Protein AF-A0A7S1FIT4-F1 (afdb_monomer_lite)

Foldseek 3Di:
DPPDVVVVVVVVVVVVVVVPPPDDDPDDPPPPPPPPPPPDPFDFFDFAAQFLCLFPQHQADDPVLGCDWGQVVDDFDFLQLFCQADDWFLNDACVLPAKAFLRYRHGFGRSNQWGADPPNVVASFTKGAQDTDDDPVRHHQKADQAAPDSVNHRPRGGGPDRQHWFWMAGRPNNITFATFDDDPPRDHGMDGGRQQRIAHRNGDRNDTGDGNHPRDPDD

Organism: Noctiluca scintillans (NCBI:txid2966)

InterPro domains:
  IPR011057 Mss4-like superfamily [SSF51316] (93-199)

Radius of gyration: 22.04 Å; chains: 1; bounding box: 53×77×42 Å

pLDDT: mean 80.39, std 19.59, range [34.31, 98.44]

Sequence (219 aa):
FGSSRTIQTFINLCVRRVRSMTLKVSGIVAALYITLAQCASGRLCPAIPTSASSCVVKNLTDSEFEPVCVTRQASAELQQRRCMKGEVAPYYQDSEGVFRCACCGAPLWEPSLQFDQLPASSWPWPSFHSKPLNGDDGLPNVCHRGGGYGYSERGVVADLGPDAEGEVGCARCGAHLGDYFNNNNLGLDHYCIDGVCMTPPGGELGEVCPPSQPAIATV

Secondary structure (DSSP, 8-state):
---SHHHHHHHHHHHHHHTT--S-----SSSSSSSSSTTS-PPB-PPPPSSGGGSS------TTHIIIIIS--S-S--SS-TT--SSSS--S-GGG--EEETTT--EEE-GGGEE--SSGGG--S-EEES-PPB-TTSSBSEEEEETTBTTTBTT--B---TT--EEEEETTT--EEEEEEEETTTEEEEEEE-GGGEEPTTPPBTB-PPPSSPPP---

Structure (mmCIF, N/CA/C/O backbone):
data_AF-A0A7S1FIT4-F1
#
_entry.id   AF-A0A7S1FIT4-F1
#
loop_
_atom_site.group_PDB
_atom_site.id
_atom_site.type_symbol
_atom_site.label_atom_id
_atom_site.label_alt_id
_atom_site.label_comp_id
_atom_site.label_asym_id
_atom_site.label_entity_id
_atom_site.label_seq_id
_atom_site.pdbx_PDB_ins_code
_atom_site.Cartn_x
_atom_site.Cartn_y
_atom_site.Cartn_z
_atom_site.occupancy
_atom_site.B_iso_or_equiv
_atom_site.auth_seq_id
_atom_site.auth_comp_id
_atom_site.auth_asym_id
_atom_site.auth_atom_id
_atom_site.pdbx_PDB_model_num
ATOM 1 N N . PHE A 1 1 ? 36.613 -20.813 4.996 1.00 41.72 1 PHE A N 1
ATOM 2 C CA . PHE A 1 1 ? 36.648 -22.022 4.143 1.00 41.72 1 PHE A CA 1
ATOM 3 C C . PHE A 1 1 ? 35.956 -23.181 4.858 1.00 41.72 1 PHE A C 1
ATOM 5 O O . PHE A 1 1 ? 36.591 -23.876 5.635 1.00 41.72 1 PHE A O 1
ATOM 12 N N . GLY A 1 2 ? 34.643 -23.354 4.667 1.00 43.94 2 GLY A N 1
ATOM 13 C CA . GLY A 1 2 ? 33.869 -24.341 5.438 1.00 43.94 2 GLY A CA 1
ATOM 14 C C . GLY A 1 2 ? 32.463 -24.653 4.914 1.00 43.94 2 GLY A C 1
ATOM 15 O O . GLY A 1 2 ? 31.646 -25.134 5.681 1.00 43.94 2 GLY A O 1
ATOM 16 N N . SER A 1 3 ? 32.169 -24.406 3.630 1.00 45.00 3 SER A N 1
ATOM 17 C CA . SER A 1 3 ? 30.813 -24.565 3.059 1.00 45.00 3 SER A CA 1
ATOM 18 C C . SER A 1 3 ? 30.750 -25.553 1.880 1.00 45.00 3 SER A C 1
ATOM 20 O O . SER A 1 3 ? 30.001 -25.371 0.931 1.00 45.00 3 SER A O 1
ATOM 22 N N . SER A 1 4 ? 31.583 -26.600 1.883 1.00 50.56 4 SER A N 1
ATOM 23 C CA . SER A 1 4 ? 31.617 -27.577 0.772 1.00 50.56 4 SER A CA 1
ATOM 24 C C . SER A 1 4 ? 31.142 -28.986 1.163 1.00 50.56 4 SER A C 1
ATOM 26 O O . SER A 1 4 ? 30.701 -29.747 0.307 1.00 50.56 4 SER A O 1
ATOM 28 N N . ARG A 1 5 ? 31.137 -29.349 2.455 1.00 48.25 5 ARG A N 1
ATOM 29 C CA . ARG A 1 5 ? 30.799 -30.727 2.878 1.00 48.25 5 ARG A CA 1
ATOM 30 C C . ARG A 1 5 ? 29.298 -31.002 3.038 1.00 48.25 5 ARG A C 1
ATOM 32 O O . ARG A 1 5 ? 28.877 -32.148 2.890 1.00 48.25 5 ARG A O 1
ATOM 39 N N . THR A 1 6 ? 28.477 -29.980 3.272 1.00 50.12 6 THR A N 1
ATOM 40 C CA . THR A 1 6 ? 27.027 -30.161 3.469 1.00 50.12 6 THR A CA 1
ATOM 41 C C . THR A 1 6 ? 26.306 -30.436 2.146 1.00 50.12 6 THR A C 1
ATOM 43 O O . THR A 1 6 ? 25.479 -31.341 2.070 1.00 50.12 6 THR A O 1
ATOM 46 N N . ILE A 1 7 ? 26.707 -29.755 1.067 1.00 50.50 7 ILE A N 1
ATOM 47 C CA . ILE A 1 7 ? 26.116 -29.895 -0.276 1.00 50.50 7 ILE A CA 1
ATOM 48 C C . ILE A 1 7 ? 26.353 -31.305 -0.845 1.00 50.50 7 ILE A C 1
ATOM 50 O O . ILE A 1 7 ? 25.435 -31.928 -1.379 1.00 50.50 7 ILE A O 1
ATOM 54 N N . GLN A 1 8 ? 27.546 -31.873 -0.639 1.00 45.41 8 GLN A N 1
ATOM 55 C CA . GLN A 1 8 ? 27.882 -33.209 -1.144 1.00 45.41 8 GLN A CA 1
ATOM 56 C C . GLN A 1 8 ? 27.062 -34.332 -0.481 1.00 45.41 8 GLN A C 1
ATOM 58 O O . GLN A 1 8 ? 26.823 -35.379 -1.086 1.00 45.41 8 GLN A O 1
ATOM 63 N N . THR A 1 9 ? 26.601 -34.121 0.755 1.00 47.53 9 THR A N 1
ATOM 64 C CA . THR A 1 9 ? 25.827 -35.125 1.503 1.00 47.53 9 THR A CA 1
ATOM 65 C C . THR A 1 9 ? 24.371 -35.179 1.021 1.00 47.53 9 THR A C 1
ATOM 67 O O . THR A 1 9 ? 23.819 -36.269 0.865 1.00 47.53 9 THR A O 1
ATOM 70 N N . PHE A 1 10 ? 23.780 -34.031 0.665 1.00 47.59 10 PHE A N 1
ATOM 71 C CA . PHE A 1 10 ? 22.437 -33.957 0.072 1.00 47.59 10 PHE A CA 1
ATOM 72 C C . PHE A 1 10 ? 22.377 -34.533 -1.351 1.00 47.59 10 PHE A C 1
ATOM 74 O O . PHE A 1 10 ? 21.427 -35.245 -1.685 1.00 47.59 10 PHE A O 1
ATOM 81 N N . ILE A 1 11 ? 23.421 -34.320 -2.160 1.00 50.00 11 ILE A N 1
ATOM 82 C CA . ILE A 1 11 ? 23.532 -34.908 -3.507 1.00 50.00 11 ILE A CA 1
ATOM 83 C C . ILE A 1 11 ? 23.504 -36.444 -3.430 1.00 50.00 11 ILE A C 1
ATOM 85 O O . ILE A 1 11 ? 22.772 -37.098 -4.174 1.00 50.00 11 ILE A O 1
ATOM 89 N N . ASN A 1 12 ? 24.224 -37.038 -2.475 1.00 43.19 12 ASN A N 1
ATOM 90 C CA . ASN A 1 12 ? 24.280 -38.495 -2.320 1.00 43.19 12 ASN A CA 1
ATOM 91 C C . ASN A 1 12 ? 22.964 -39.119 -1.811 1.00 43.19 12 ASN A C 1
ATOM 93 O O . ASN A 1 12 ? 22.656 -40.264 -2.158 1.00 43.19 12 ASN A O 1
ATOM 97 N N . LEU A 1 13 ? 22.166 -38.379 -1.031 1.00 46.19 13 LEU A N 1
ATOM 98 C CA . LEU A 1 13 ? 20.831 -38.803 -0.585 1.00 46.19 13 LEU A CA 1
ATOM 99 C C . LEU A 1 13 ? 19.806 -38.786 -1.730 1.00 46.19 13 LEU A C 1
ATOM 101 O O . LEU A 1 13 ? 18.991 -39.705 -1.830 1.00 46.19 13 LEU A O 1
ATOM 105 N N . CYS A 1 14 ? 19.898 -37.810 -2.637 1.00 43.16 14 CYS A N 1
ATOM 106 C CA . CYS A 1 14 ? 19.031 -37.732 -3.814 1.00 43.16 14 CYS A CA 1
ATOM 107 C C . CYS A 1 14 ? 19.340 -38.858 -4.824 1.00 43.16 14 CYS A C 1
ATOM 109 O O . CYS A 1 14 ? 18.437 -39.558 -5.286 1.00 43.16 14 CYS A O 1
ATOM 111 N N . VAL A 1 15 ? 20.625 -39.139 -5.075 1.00 44.38 15 VAL A N 1
ATOM 112 C CA . VAL A 1 15 ? 21.063 -40.192 -6.015 1.00 44.38 15 VAL A CA 1
ATOM 113 C C . VAL A 1 15 ? 20.671 -41.603 -5.549 1.00 44.38 15 VAL A C 1
ATOM 115 O O . VAL A 1 15 ? 20.343 -42.462 -6.373 1.00 44.38 15 VAL A O 1
ATOM 118 N N . ARG A 1 16 ? 20.643 -41.870 -4.235 1.00 39.69 16 ARG A N 1
ATOM 119 C CA . ARG A 1 16 ? 20.256 -43.192 -3.706 1.00 39.69 16 ARG A CA 1
ATOM 120 C C . ARG A 1 16 ? 18.769 -43.513 -3.871 1.00 39.69 16 ARG A C 1
ATOM 122 O O . ARG A 1 16 ? 18.440 -44.688 -4.006 1.00 39.69 16 ARG A O 1
ATOM 129 N N . ARG A 1 17 ? 17.883 -42.511 -3.920 1.00 39.59 17 ARG A N 1
ATOM 130 C CA . ARG A 1 17 ? 16.434 -42.734 -4.085 1.00 39.59 17 ARG A CA 1
ATOM 131 C C . ARG A 1 17 ? 16.032 -43.004 -5.542 1.00 39.59 17 ARG A C 1
ATOM 133 O O . ARG A 1 17 ? 15.045 -43.690 -5.779 1.00 39.59 17 ARG A O 1
ATOM 140 N N . VAL A 1 18 ? 16.835 -42.545 -6.505 1.00 44.34 18 VAL A N 1
ATOM 141 C CA . VAL A 1 18 ? 16.596 -42.721 -7.952 1.00 44.34 18 VAL A CA 1
ATOM 142 C C . VAL A 1 18 ? 17.024 -44.109 -8.459 1.00 44.34 18 VAL A C 1
ATOM 144 O O . VAL A 1 18 ? 16.475 -44.612 -9.435 1.00 44.34 18 VAL A O 1
ATOM 147 N N . ARG A 1 19 ? 17.952 -44.794 -7.777 1.00 38.31 19 ARG A N 1
ATOM 148 C CA . ARG A 1 19 ? 18.485 -46.096 -8.232 1.00 38.31 19 ARG A CA 1
ATOM 149 C C . ARG A 1 19 ? 17.555 -47.303 -8.047 1.00 38.31 19 ARG A C 1
ATOM 151 O O . ARG A 1 19 ? 17.888 -48.377 -8.535 1.00 38.31 19 ARG A O 1
ATOM 158 N N . SER A 1 20 ? 16.411 -47.158 -7.374 1.00 36.56 20 SER A N 1
ATOM 159 C CA . SER A 1 20 ? 15.515 -48.291 -7.081 1.00 36.56 20 SER A CA 1
ATOM 160 C C . SER A 1 20 ? 14.374 -48.492 -8.092 1.00 36.56 20 SER A C 1
ATOM 162 O O . SER A 1 20 ? 13.580 -49.410 -7.907 1.00 36.56 20 SER A O 1
ATOM 164 N N . MET A 1 21 ? 14.265 -47.672 -9.146 1.00 42.56 21 MET A N 1
ATOM 165 C CA . MET A 1 21 ? 13.149 -47.750 -10.114 1.00 42.56 21 MET A CA 1
ATOM 166 C C . MET A 1 21 ? 13.565 -48.080 -11.555 1.00 42.56 21 MET A C 1
ATOM 168 O O . MET A 1 21 ? 12.761 -47.974 -12.475 1.00 42.56 21 MET A O 1
ATOM 172 N N . THR A 1 22 ? 14.794 -48.540 -11.783 1.00 47.72 22 THR A N 1
ATOM 173 C CA . THR A 1 22 ? 15.212 -49.074 -13.087 1.00 47.72 22 THR A CA 1
ATOM 174 C C . THR A 1 22 ? 15.054 -50.586 -13.124 1.00 47.72 22 THR A C 1
ATOM 176 O O . THR A 1 22 ? 16.029 -51.306 -12.942 1.00 47.72 22 THR A O 1
ATOM 179 N N . LEU A 1 23 ? 13.841 -51.076 -13.381 1.00 41.31 23 LEU A N 1
ATOM 180 C CA . LEU A 1 23 ? 13.655 -52.310 -14.145 1.00 41.31 23 LEU A CA 1
ATOM 181 C C . LEU A 1 23 ? 12.217 -52.383 -14.678 1.00 41.31 23 LEU A C 1
ATOM 183 O O . LEU A 1 23 ? 11.271 -52.417 -13.899 1.00 41.31 23 LEU A O 1
ATOM 187 N N . LYS A 1 24 ? 12.106 -52.524 -16.005 1.00 39.72 24 LYS A N 1
ATOM 188 C CA . LYS A 1 24 ? 10.892 -52.761 -16.811 1.00 39.72 24 LYS A CA 1
ATOM 189 C C . LYS A 1 24 ? 10.055 -51.509 -17.107 1.00 39.72 24 LYS A C 1
ATOM 191 O O . LYS A 1 24 ? 9.245 -51.079 -16.304 1.00 39.72 24 LYS A O 1
ATOM 196 N N . VAL A 1 25 ? 10.193 -50.973 -18.317 1.00 38.62 25 VAL A N 1
ATOM 197 C CA . VAL A 1 25 ? 9.264 -51.199 -19.443 1.00 38.62 25 VAL A CA 1
ATOM 198 C C . VAL A 1 25 ? 9.735 -50.314 -20.605 1.00 38.62 25 VAL A C 1
ATOM 200 O O . VAL A 1 25 ? 9.951 -49.115 -20.459 1.00 38.62 25 VAL A O 1
ATOM 203 N N . SER A 1 26 ? 9.945 -50.952 -21.755 1.00 47.19 26 SER A N 1
ATOM 204 C CA . SER A 1 26 ? 10.217 -50.313 -23.042 1.00 47.19 26 SER A CA 1
ATOM 205 C C . SER A 1 26 ? 9.041 -49.426 -23.450 1.00 47.19 26 SER A C 1
ATOM 207 O O . SER A 1 26 ? 7.911 -49.906 -23.465 1.00 47.19 26 SER A O 1
ATOM 209 N N . GLY A 1 27 ? 9.315 -48.183 -23.856 1.00 42.97 27 GLY A N 1
ATOM 210 C CA . GLY A 1 27 ? 8.378 -47.413 -24.681 1.00 42.97 27 GLY A CA 1
ATOM 211 C C . GLY A 1 27 ? 7.799 -46.129 -24.089 1.00 42.97 27 GLY A C 1
ATOM 212 O O . GLY A 1 27 ? 6.608 -45.915 -24.239 1.00 42.97 27 GLY A O 1
ATOM 213 N N . ILE A 1 28 ? 8.596 -45.246 -23.476 1.00 42.38 28 ILE A N 1
ATOM 214 C CA . ILE A 1 28 ? 8.207 -43.834 -23.278 1.00 42.38 28 ILE A CA 1
ATOM 215 C C . ILE A 1 28 ? 9.460 -42.949 -23.408 1.00 42.38 28 ILE A C 1
ATOM 217 O O . ILE A 1 28 ? 10.085 -42.585 -22.419 1.00 42.38 28 ILE A O 1
ATOM 221 N N . VAL A 1 29 ? 9.861 -42.613 -24.638 1.00 45.69 29 VAL A N 1
ATOM 222 C CA . VAL A 1 29 ? 11.006 -41.706 -24.900 1.00 45.69 29 VAL A CA 1
ATOM 223 C C . VAL A 1 29 ? 10.573 -40.225 -24.964 1.00 45.69 29 VAL A C 1
ATOM 225 O O . VAL A 1 29 ? 11.410 -39.339 -25.067 1.00 45.69 29 VAL A O 1
ATOM 228 N N . ALA A 1 30 ? 9.282 -39.910 -24.808 1.00 43.75 30 ALA A N 1
ATOM 229 C CA . ALA A 1 30 ? 8.784 -38.527 -24.870 1.00 43.75 30 ALA A CA 1
ATOM 230 C C . ALA A 1 30 ? 8.476 -37.872 -23.505 1.00 43.75 30 ALA A C 1
ATOM 232 O O . ALA A 1 30 ? 8.316 -36.659 -23.444 1.00 43.75 30 ALA A O 1
ATOM 233 N N . ALA A 1 31 ? 8.411 -38.625 -22.400 1.00 45.03 31 ALA A N 1
ATOM 234 C CA . ALA A 1 31 ? 7.994 -38.076 -21.098 1.00 45.03 31 ALA A CA 1
ATOM 235 C C . ALA A 1 31 ? 9.156 -37.695 -20.160 1.00 45.03 31 ALA A C 1
ATOM 237 O O . ALA A 1 31 ? 8.922 -37.213 -19.056 1.00 45.03 31 ALA A O 1
ATOM 238 N N . LEU A 1 32 ? 10.410 -37.892 -20.584 1.00 42.62 32 LEU A N 1
ATOM 239 C CA . LEU A 1 32 ? 11.595 -37.705 -19.736 1.00 42.62 32 LEU A CA 1
ATOM 240 C C . LEU A 1 32 ? 12.418 -36.448 -20.076 1.00 42.62 32 LEU A C 1
ATOM 242 O O . LEU A 1 32 ? 13.608 -36.396 -19.790 1.00 42.62 32 LEU A O 1
ATOM 246 N N . TYR A 1 33 ? 11.788 -35.434 -20.677 1.00 36.22 33 TYR A N 1
ATOM 247 C CA . TYR A 1 33 ? 12.378 -34.099 -20.877 1.00 36.22 33 TYR A CA 1
ATOM 248 C C . TYR A 1 33 ? 11.747 -33.009 -19.994 1.00 36.22 33 TYR A C 1
ATOM 250 O O . TYR A 1 33 ? 12.127 -31.847 -20.094 1.00 36.22 33 TYR A O 1
ATOM 258 N N . ILE A 1 34 ? 10.814 -33.355 -19.099 1.00 47.41 34 ILE A N 1
ATOM 259 C CA . ILE A 1 34 ? 10.090 -32.359 -18.283 1.00 47.41 34 ILE A CA 1
ATOM 260 C C . ILE A 1 34 ? 10.795 -32.049 -16.942 1.00 47.41 34 ILE A C 1
ATOM 262 O O . ILE A 1 34 ? 10.396 -31.140 -16.228 1.00 47.41 34 ILE A O 1
ATOM 266 N N . THR A 1 35 ? 11.892 -32.715 -16.574 1.00 47.72 35 THR A N 1
ATOM 267 C CA . THR A 1 35 ? 12.399 -32.639 -15.185 1.00 47.72 35 THR A CA 1
ATOM 268 C C . THR A 1 35 ? 13.613 -31.734 -14.936 1.00 47.72 35 THR A C 1
ATOM 270 O O . THR A 1 35 ? 14.287 -31.924 -13.929 1.00 47.72 35 THR A O 1
ATOM 273 N N . LEU A 1 36 ? 13.913 -30.741 -15.785 1.00 46.06 36 LEU A N 1
ATOM 274 C CA . LEU A 1 36 ? 15.012 -29.784 -15.513 1.00 46.06 36 LEU A CA 1
ATOM 275 C C . LEU A 1 36 ? 14.688 -28.293 -15.739 1.00 46.06 36 LEU A C 1
ATOM 277 O O . LEU A 1 36 ? 15.524 -27.454 -15.419 1.00 46.06 36 LEU A O 1
ATOM 281 N N . ALA A 1 37 ? 13.491 -27.929 -16.213 1.00 41.28 37 ALA A N 1
ATOM 282 C CA . ALA A 1 37 ? 13.123 -26.517 -16.411 1.00 41.28 37 ALA A CA 1
ATOM 283 C C . ALA A 1 37 ? 12.473 -25.856 -15.176 1.00 41.28 37 ALA A C 1
ATOM 285 O O . ALA A 1 37 ? 12.360 -24.636 -15.114 1.00 41.28 37 ALA A O 1
ATOM 286 N N . GLN A 1 38 ? 12.086 -26.635 -14.162 1.00 42.44 38 GLN A N 1
ATOM 287 C CA . GLN A 1 38 ? 11.311 -26.150 -13.013 1.00 42.44 38 GLN A CA 1
ATOM 288 C C . GLN A 1 38 ? 12.159 -25.632 -11.833 1.00 42.44 38 GLN A C 1
ATOM 290 O O . GLN A 1 38 ? 11.679 -25.603 -10.704 1.00 42.44 38 GLN A O 1
ATOM 295 N N . CYS A 1 39 ? 13.420 -25.250 -12.059 1.00 40.25 39 CYS A N 1
ATOM 296 C CA . CYS A 1 39 ? 14.318 -24.791 -10.989 1.00 40.25 39 CYS A CA 1
ATOM 297 C C . CYS A 1 39 ? 14.655 -23.289 -11.014 1.00 40.25 39 CYS A C 1
ATOM 299 O O . CYS A 1 39 ? 15.474 -22.870 -10.202 1.00 40.25 39 CYS A O 1
ATOM 301 N N . ALA A 1 40 ? 14.056 -22.467 -11.888 1.00 47.69 40 ALA A N 1
ATOM 302 C CA . ALA A 1 40 ? 14.385 -21.031 -11.930 1.00 47.69 40 ALA A CA 1
ATOM 303 C C . ALA A 1 40 ? 13.283 -20.083 -12.445 1.00 47.69 40 ALA A C 1
ATOM 305 O O . ALA A 1 40 ? 13.573 -18.926 -12.740 1.00 47.69 40 ALA A O 1
ATOM 306 N N . SER A 1 41 ? 12.027 -20.514 -12.573 1.00 54.31 41 SER A N 1
ATOM 307 C CA . SER A 1 41 ? 10.954 -19.574 -12.921 1.00 54.31 41 SER A CA 1
ATOM 308 C C . SER A 1 41 ? 10.467 -18.890 -11.647 1.00 54.31 41 SER A C 1
ATOM 310 O O . SER A 1 41 ? 9.591 -19.407 -10.960 1.00 54.31 41 SER A O 1
ATOM 312 N N . GLY A 1 42 ? 11.086 -17.757 -11.303 1.00 72.31 42 GLY A N 1
ATOM 313 C CA . GLY A 1 42 ? 10.562 -16.853 -10.279 1.00 72.31 42 GLY A CA 1
ATOM 314 C C . GLY A 1 42 ? 9.099 -16.497 -10.566 1.00 72.31 42 GLY A C 1
ATOM 315 O O . GLY A 1 42 ? 8.649 -16.540 -11.715 1.00 72.31 42 GLY A O 1
ATOM 316 N N . ARG A 1 43 ? 8.343 -16.181 -9.512 1.00 88.12 43 ARG A N 1
ATOM 317 C CA . ARG A 1 43 ? 6.947 -15.757 -9.631 1.00 88.12 43 ARG A CA 1
ATOM 318 C C . ARG A 1 43 ? 6.854 -14.543 -10.557 1.00 88.12 43 ARG A C 1
ATOM 320 O O . ARG A 1 43 ? 7.622 -13.592 -10.428 1.00 88.12 43 ARG A O 1
ATOM 327 N N . LEU A 1 44 ? 5.899 -14.583 -11.481 1.00 90.25 44 LEU A N 1
ATOM 328 C CA . LEU A 1 44 ? 5.542 -13.432 -12.300 1.00 90.25 44 LEU A CA 1
ATOM 329 C C . LEU A 1 44 ? 4.295 -12.780 -11.719 1.00 90.25 44 LEU A C 1
ATOM 331 O O . LEU A 1 44 ? 3.322 -13.457 -11.392 1.00 90.25 44 LEU A O 1
ATOM 335 N N . CYS A 1 45 ? 4.326 -11.464 -11.625 1.00 90.06 45 CYS A N 1
ATOM 336 C CA . CYS A 1 45 ? 3.228 -10.645 -11.169 1.00 90.06 45 CYS A CA 1
ATOM 337 C C . CYS A 1 45 ? 2.678 -9.798 -12.326 1.00 90.06 45 CYS A C 1
ATOM 339 O O . CYS A 1 45 ? 3.431 -9.435 -13.235 1.00 90.06 45 CYS A O 1
ATOM 341 N N . PRO A 1 46 ? 1.376 -9.462 -12.319 1.00 91.62 46 PRO A N 1
ATOM 342 C CA . PRO A 1 46 ? 0.743 -8.740 -13.420 1.00 91.62 46 PRO A CA 1
ATOM 343 C C . PRO A 1 46 ? 1.409 -7.389 -13.692 1.00 91.62 46 PRO A C 1
ATOM 345 O O . PRO A 1 46 ? 1.913 -6.747 -12.773 1.00 91.62 46 PRO A O 1
ATOM 348 N N . ALA A 1 47 ? 1.396 -6.937 -14.943 1.00 89.44 47 ALA A N 1
ATOM 349 C CA . ALA A 1 47 ? 1.807 -5.572 -15.261 1.00 89.44 47 ALA A CA 1
ATOM 350 C C . ALA A 1 47 ? 0.849 -4.555 -14.616 1.00 89.44 47 ALA A C 1
ATOM 352 O O . ALA A 1 47 ? -0.328 -4.858 -14.412 1.00 89.44 47 ALA A O 1
ATOM 353 N N . ILE A 1 48 ? 1.336 -3.343 -14.334 1.00 88.62 48 ILE A N 1
ATOM 354 C CA . ILE A 1 48 ? 0.487 -2.269 -13.799 1.00 88.62 48 ILE A CA 1
ATOM 355 C C . ILE A 1 48 ? -0.650 -1.984 -14.789 1.00 88.62 48 ILE A C 1
ATOM 357 O O . ILE A 1 48 ? -0.370 -1.802 -15.985 1.00 88.62 48 ILE A O 1
ATOM 361 N N . PRO A 1 49 ? -1.909 -1.867 -14.323 1.00 92.44 49 PRO A N 1
ATOM 362 C CA . PRO A 1 49 ? -3.019 -1.468 -15.175 1.00 92.44 49 PRO A CA 1
ATOM 363 C C . PRO A 1 49 ? -2.701 -0.175 -15.936 1.00 92.44 49 PRO A C 1
ATOM 365 O O . PRO A 1 49 ? -1.950 0.681 -15.472 1.00 92.44 49 PRO A O 1
ATOM 368 N N . THR A 1 50 ? -3.226 -0.029 -17.148 1.00 90.06 50 THR A N 1
ATOM 369 C CA . THR A 1 50 ? -2.962 1.150 -17.993 1.00 90.06 50 THR A CA 1
ATOM 370 C C . THR A 1 50 ? -3.796 2.371 -17.612 1.00 90.06 50 THR A C 1
ATOM 372 O O . THR A 1 50 ? -3.413 3.484 -17.948 1.00 90.06 50 THR A O 1
ATOM 375 N N . SER A 1 51 ? -4.924 2.163 -16.932 1.00 93.88 51 SER A N 1
ATOM 376 C CA . SER A 1 51 ? -5.822 3.209 -16.431 1.00 93.88 51 SER A CA 1
ATOM 377 C C . SER A 1 51 ? -6.639 2.672 -15.259 1.00 93.88 51 SER A C 1
ATOM 379 O O . SER A 1 51 ? -6.781 1.450 -15.116 1.00 93.88 51 SER A O 1
ATOM 381 N N . ALA A 1 52 ? -7.215 3.561 -14.451 1.00 95.00 52 ALA A N 1
ATOM 382 C CA . ALA A 1 52 ? -8.105 3.162 -13.358 1.00 95.00 52 ALA A CA 1
ATOM 383 C C . ALA A 1 52 ? -9.321 2.367 -13.866 1.00 95.00 52 ALA A C 1
ATOM 385 O O . ALA A 1 52 ? -9.791 1.447 -13.205 1.00 95.00 52 ALA A O 1
ATOM 386 N N . SER A 1 53 ? -9.776 2.625 -15.097 1.00 94.19 53 SER A N 1
ATOM 387 C CA . SER A 1 53 ? -10.884 1.882 -15.712 1.00 94.19 53 SER A CA 1
ATOM 388 C C . SER A 1 53 ? -10.593 0.386 -15.925 1.00 94.19 53 SER A C 1
ATOM 390 O O . SER A 1 53 ? -11.529 -0.415 -16.022 1.00 94.19 53 SER A O 1
ATOM 392 N N . SER A 1 54 ? -9.315 -0.012 -15.946 1.00 94.62 54 SER A N 1
ATOM 393 C CA . SER A 1 54 ? -8.874 -1.409 -16.058 1.00 94.62 54 SER A CA 1
ATOM 394 C C . SER A 1 54 ? -8.927 -2.167 -14.725 1.00 94.62 54 SER A C 1
ATOM 396 O O . SER A 1 54 ? -8.813 -3.392 -14.720 1.00 94.62 54 SER A O 1
ATOM 398 N N . CYS A 1 55 ? -9.123 -1.473 -13.601 1.00 96.88 55 CYS A N 1
ATOM 399 C CA . CYS A 1 55 ? -9.308 -2.087 -12.289 1.00 96.88 55 CYS A CA 1
ATOM 400 C C . CYS A 1 55 ? -10.599 -2.912 -12.222 1.00 96.88 55 CYS A C 1
ATOM 402 O O . CYS A 1 55 ? -11.560 -2.645 -12.945 1.00 96.88 55 CYS A O 1
ATOM 404 N N . VAL A 1 56 ? -10.635 -3.939 -11.368 1.00 96.88 56 VAL A N 1
ATOM 405 C CA . VAL A 1 56 ? -11.854 -4.745 -11.157 1.00 96.88 56 VAL A CA 1
ATOM 406 C C . VAL A 1 56 ? -12.914 -3.888 -10.470 1.00 96.88 56 VAL A C 1
ATOM 408 O O . VAL A 1 56 ? -14.076 -3.893 -10.874 1.00 96.88 56 VAL A O 1
ATOM 411 N N . VAL A 1 57 ? -12.493 -3.104 -9.478 1.00 96.81 57 VAL A N 1
ATOM 412 C CA . VAL A 1 57 ? -13.327 -2.107 -8.813 1.00 96.81 57 VAL A CA 1
ATOM 413 C C . VAL A 1 57 ? -13.533 -0.923 -9.760 1.00 96.81 57 VAL A C 1
ATOM 415 O O . VAL A 1 57 ? -12.568 -0.363 -10.274 1.00 96.81 57 VAL A O 1
ATOM 418 N N . LYS A 1 58 ? -14.795 -0.559 -10.022 1.00 92.06 58 LYS A N 1
ATOM 419 C CA . LYS A 1 58 ? -15.153 0.460 -11.028 1.00 92.06 58 LYS A CA 1
ATOM 420 C C . LYS A 1 58 ? -15.507 1.829 -10.461 1.00 92.06 58 LYS A C 1
ATOM 422 O O . LYS A 1 58 ? -15.446 2.805 -11.195 1.00 92.06 58 LYS A O 1
ATOM 427 N N . ASN A 1 59 ? -15.877 1.908 -9.187 1.00 91.81 59 ASN A N 1
ATOM 428 C CA . ASN A 1 59 ? -16.383 3.136 -8.575 1.00 91.81 59 ASN A CA 1
ATOM 429 C C . ASN A 1 59 ? -15.308 3.862 -7.750 1.00 91.81 59 ASN A C 1
ATOM 431 O O . ASN A 1 59 ? -15.561 4.254 -6.619 1.00 91.81 59 ASN A O 1
ATOM 435 N N . LEU A 1 60 ? -14.094 3.974 -8.294 1.00 93.38 60 LEU A N 1
ATOM 436 C CA . LEU A 1 60 ? -12.979 4.669 -7.648 1.00 93.38 60 LEU A CA 1
ATOM 437 C C . LEU A 1 60 ? -13.058 6.156 -7.994 1.00 93.38 60 LEU A C 1
ATOM 439 O O . LEU A 1 60 ? -12.857 6.531 -9.148 1.00 93.38 60 LEU A O 1
ATOM 443 N N . THR A 1 61 ? -13.397 6.988 -7.010 1.00 91.12 61 THR A N 1
ATOM 444 C CA . THR A 1 61 ? -13.680 8.419 -7.225 1.00 91.12 61 THR A CA 1
ATOM 445 C C . THR A 1 61 ? -12.589 9.357 -6.722 1.00 91.12 61 THR A C 1
ATOM 447 O O . THR A 1 61 ? -12.643 10.550 -7.012 1.00 91.12 61 THR A O 1
ATOM 450 N N . ASP A 1 62 ? -11.626 8.858 -5.945 1.00 93.88 62 ASP A N 1
ATOM 451 C CA . ASP A 1 62 ? -10.522 9.681 -5.454 1.00 93.88 62 ASP A CA 1
ATOM 452 C C . ASP A 1 62 ? -9.590 10.058 -6.614 1.00 93.88 62 ASP A C 1
ATOM 454 O O . ASP A 1 62 ? -9.088 9.194 -7.336 1.00 93.88 62 ASP A O 1
ATOM 458 N N . SER A 1 63 ? -9.373 11.361 -6.802 1.00 92.69 63 SER A N 1
ATOM 459 C CA . SER A 1 63 ? -8.578 11.895 -7.908 1.00 92.69 63 SER A CA 1
ATOM 460 C C . SER A 1 63 ? -7.094 11.539 -7.829 1.00 92.69 63 SER A C 1
ATOM 462 O O . SER A 1 63 ? -6.411 11.616 -8.847 1.00 92.69 63 SER A O 1
ATOM 464 N N . GLU A 1 64 ? -6.583 11.165 -6.653 1.00 93.31 64 GLU A N 1
ATOM 465 C CA . GLU A 1 64 ? -5.185 10.758 -6.479 1.00 93.31 64 GLU A CA 1
ATOM 466 C C . GLU A 1 64 ? -4.958 9.292 -6.874 1.00 93.31 64 GLU A C 1
ATOM 468 O O . GLU A 1 64 ? -3.849 8.930 -7.263 1.00 93.31 64 GLU A O 1
ATOM 473 N N . PHE A 1 65 ? -6.002 8.455 -6.873 1.00 95.12 65 PHE A N 1
ATOM 474 C CA . PHE A 1 65 ? -5.862 7.019 -7.126 1.00 95.12 65 PHE A CA 1
ATOM 475 C C . PHE A 1 65 ? -5.203 6.709 -8.479 1.00 95.12 65 PHE A C 1
ATOM 477 O O . PHE A 1 65 ? -4.245 5.939 -8.552 1.00 95.12 65 PHE A O 1
ATOM 484 N N . GLU A 1 66 ? -5.709 7.285 -9.572 1.00 94.56 66 GLU A N 1
ATOM 485 C CA . GLU A 1 66 ? -5.172 7.009 -10.906 1.00 94.56 66 GLU A CA 1
ATOM 486 C C . GLU A 1 66 ? -3.714 7.474 -11.072 1.00 94.56 66 GLU A C 1
ATOM 488 O O . GLU A 1 66 ? -2.884 6.638 -11.451 1.00 94.56 66 GLU A O 1
ATOM 493 N N . PRO A 1 67 ? -3.356 8.740 -10.773 1.00 93.25 67 PRO A N 1
ATOM 494 C CA . PRO A 1 67 ? -1.986 9.209 -10.937 1.00 93.25 67 PRO A CA 1
ATOM 495 C C . PRO A 1 67 ? -0.978 8.548 -9.987 1.00 93.25 67 PRO A C 1
ATOM 497 O O . PRO A 1 67 ? 0.167 8.360 -10.404 1.00 93.25 67 PRO A O 1
ATOM 500 N N . VAL A 1 68 ? -1.381 8.154 -8.771 1.00 93.12 68 VAL A N 1
ATOM 501 C CA . VAL A 1 68 ? -0.490 7.529 -7.772 1.00 93.12 68 VAL A CA 1
ATOM 502 C C . VAL A 1 68 ? -0.385 6.015 -7.967 1.00 93.12 68 VAL A C 1
ATOM 504 O O . VAL A 1 68 ? 0.718 5.490 -8.092 1.00 93.12 68 VAL A O 1
ATOM 507 N N . CYS A 1 69 ? -1.505 5.294 -8.048 1.00 94.00 69 CYS A N 1
ATOM 508 C CA . CYS A 1 69 ? -1.518 3.825 -7.978 1.00 94.00 69 CYS A CA 1
ATOM 509 C C . CYS A 1 69 ? -1.460 3.138 -9.346 1.00 94.00 69 CYS A C 1
ATOM 511 O O . CYS A 1 69 ? -1.129 1.951 -9.441 1.00 94.00 69 CYS A O 1
ATOM 513 N N . VAL A 1 70 ? -1.837 3.848 -10.415 1.00 93.88 70 VAL A N 1
ATOM 514 C CA . VAL A 1 70 ? -2.005 3.250 -11.744 1.00 93.88 70 VAL A CA 1
ATOM 515 C C . VAL A 1 70 ? -1.050 3.853 -12.759 1.00 93.88 70 VAL A C 1
ATOM 517 O O . VAL A 1 70 ? -0.147 3.165 -13.231 1.00 93.88 70 VAL A O 1
ATOM 520 N N . THR A 1 71 ? -1.205 5.121 -13.132 1.00 91.50 71 THR A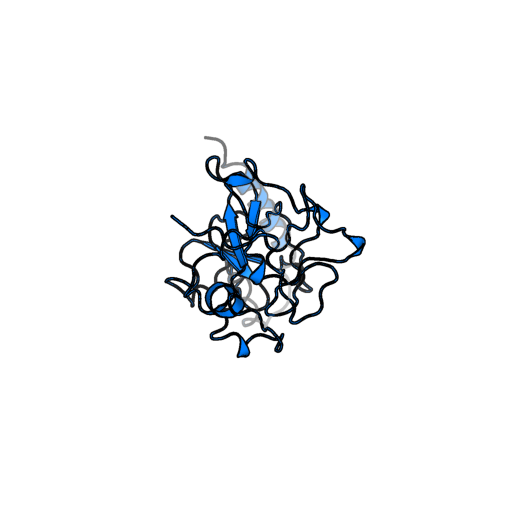 N 1
ATOM 521 C CA . THR A 1 71 ? -0.369 5.708 -14.188 1.00 91.50 71 THR A CA 1
ATOM 522 C C . THR A 1 71 ? 1.047 6.009 -13.712 1.00 91.50 71 THR A C 1
ATOM 524 O O . THR A 1 71 ? 1.928 6.099 -14.565 1.00 91.50 71 THR A O 1
ATOM 527 N N . ARG A 1 72 ? 1.274 6.096 -12.389 1.00 89.56 72 ARG A N 1
ATOM 528 C CA . ARG A 1 72 ? 2.557 6.483 -11.767 1.00 89.56 72 ARG A CA 1
ATOM 529 C C . ARG A 1 72 ? 3.071 7.837 -12.265 1.00 89.56 72 ARG A C 1
ATOM 531 O O . ARG A 1 72 ? 4.273 8.065 -12.361 1.00 89.56 72 ARG A O 1
ATOM 538 N N . GLN A 1 73 ? 2.146 8.728 -12.622 1.00 88.94 73 GLN A N 1
ATOM 539 C CA . GLN A 1 73 ? 2.445 10.095 -13.059 1.00 88.94 73 GLN A CA 1
ATOM 540 C C . GLN A 1 73 ? 2.592 11.060 -11.881 1.00 88.94 73 GLN A C 1
ATOM 542 O O . GLN A 1 73 ? 3.237 12.096 -12.026 1.00 88.94 73 GLN A O 1
ATOM 547 N N . ALA A 1 74 ? 2.011 10.718 -10.732 1.00 87.69 74 ALA A N 1
ATOM 548 C CA . ALA A 1 74 ? 2.328 11.336 -9.458 1.00 87.69 74 ALA A CA 1
ATOM 549 C C . ALA A 1 74 ? 3.192 10.371 -8.642 1.00 87.69 74 ALA A C 1
ATOM 551 O O . ALA A 1 74 ? 3.002 9.153 -8.687 1.00 87.69 74 ALA A O 1
ATOM 552 N N . SER A 1 75 ? 4.141 10.929 -7.893 1.00 80.00 75 SER A N 1
ATOM 553 C CA . SER A 1 75 ? 4.799 10.209 -6.804 1.00 80.00 75 SER A CA 1
ATOM 554 C C . SER A 1 75 ? 3.789 9.878 -5.701 1.00 80.00 75 SER A C 1
ATOM 556 O O . SER A 1 75 ? 2.608 10.196 -5.835 1.00 80.00 75 SER A O 1
ATOM 558 N N . ALA A 1 76 ? 4.268 9.262 -4.619 1.00 77.81 76 ALA A N 1
ATOM 559 C CA . ALA A 1 76 ? 3.491 9.029 -3.406 1.00 77.81 76 ALA A CA 1
ATOM 560 C C . ALA A 1 76 ? 2.577 10.218 -3.060 1.00 77.81 76 ALA A C 1
ATOM 562 O O . ALA A 1 76 ? 2.927 11.384 -3.290 1.00 77.81 76 ALA A O 1
ATOM 563 N N . GLU A 1 77 ? 1.398 9.897 -2.541 1.00 72.38 77 GLU A N 1
ATOM 564 C CA . GLU A 1 77 ? 0.353 10.869 -2.207 1.00 72.38 77 GLU A CA 1
ATOM 565 C C . GLU A 1 77 ? 0.830 11.953 -1.220 1.00 72.38 77 GLU A C 1
ATOM 567 O O . GLU A 1 77 ? 1.834 11.796 -0.516 1.00 72.38 77 GLU A O 1
ATOM 572 N N . LEU A 1 78 ? 0.103 13.078 -1.161 1.00 68.62 78 LEU A N 1
ATOM 573 C CA . LEU A 1 78 ? 0.393 14.157 -0.212 1.00 68.62 78 LEU A CA 1
ATOM 574 C C . LEU A 1 78 ? 0.422 13.608 1.221 1.00 68.62 78 LEU A C 1
ATOM 576 O O . LEU A 1 78 ? -0.329 12.695 1.554 1.00 68.62 78 LEU A O 1
ATOM 580 N N . GLN A 1 79 ? 1.253 14.203 2.083 1.00 70.00 79 GLN A N 1
ATOM 581 C CA . GLN A 1 79 ? 1.445 13.815 3.488 1.00 70.00 79 GLN A CA 1
ATOM 582 C C . GLN A 1 79 ? 0.182 14.045 4.349 1.00 70.00 79 GLN A C 1
ATOM 584 O O . GLN A 1 79 ? 0.148 14.909 5.220 1.00 70.00 79 GLN A O 1
ATOM 589 N N . GLN A 1 80 ? -0.880 13.291 4.082 1.00 85.00 80 GLN A N 1
ATOM 590 C CA . GLN A 1 80 ? -2.224 13.477 4.628 1.00 85.00 80 GLN A CA 1
ATOM 591 C C . GLN A 1 80 ? -2.655 12.327 5.543 1.00 85.00 80 GLN A C 1
ATOM 593 O O . GLN A 1 80 ? -3.817 12.278 5.958 1.00 85.00 80 GLN A O 1
ATOM 598 N N . ARG A 1 81 ? -1.740 11.398 5.866 1.00 88.88 81 ARG A N 1
ATOM 599 C CA . ARG A 1 81 ? -1.966 10.313 6.834 1.00 88.88 81 ARG A CA 1
ATOM 600 C C . ARG A 1 81 ? -3.202 9.472 6.514 1.00 88.88 81 ARG A C 1
ATOM 602 O O . ARG A 1 81 ? -4.035 9.184 7.382 1.00 88.88 81 ARG A O 1
ATOM 609 N N . ARG A 1 82 ? -3.359 9.098 5.245 1.00 92.62 82 ARG A N 1
ATOM 610 C CA . ARG A 1 82 ? -4.428 8.187 4.815 1.00 92.62 82 ARG A CA 1
ATOM 611 C C . ARG A 1 82 ? -4.286 6.847 5.554 1.00 92.62 82 ARG A C 1
ATOM 613 O O . ARG A 1 82 ? -3.184 6.394 5.833 1.00 92.62 82 ARG A O 1
ATOM 620 N N . CYS A 1 83 ? -5.408 6.234 5.933 1.00 92.88 83 CYS A N 1
ATOM 621 C CA . CYS A 1 83 ? -5.473 5.012 6.756 1.00 92.88 83 CYS A CA 1
ATOM 622 C C . CYS A 1 83 ? -4.877 5.129 8.177 1.00 92.88 83 CYS A C 1
ATOM 624 O O . CYS A 1 83 ? -4.620 4.107 8.815 1.00 92.88 83 CYS A O 1
ATOM 626 N N . MET A 1 84 ? -4.648 6.339 8.688 1.00 92.25 84 MET A N 1
ATOM 627 C CA . MET A 1 84 ? -4.060 6.557 10.014 1.00 92.25 84 MET A CA 1
ATOM 628 C C . MET A 1 84 ? -5.001 7.385 10.902 1.00 92.25 84 MET A C 1
ATOM 630 O O . MET A 1 84 ? -4.660 8.477 11.358 1.00 92.25 84 MET A O 1
ATOM 634 N N . LYS A 1 85 ? -6.236 6.885 11.090 1.00 86.06 85 LYS A N 1
ATOM 635 C CA . LYS A 1 85 ? -7.300 7.559 11.856 1.00 86.06 85 LYS A CA 1
ATOM 636 C C . LYS A 1 85 ? -6.977 7.594 13.359 1.00 86.06 85 LYS A C 1
ATOM 638 O O . LYS A 1 85 ? -7.214 6.630 14.074 1.00 86.06 85 LYS A O 1
ATOM 643 N N . GLY A 1 86 ? -6.471 8.717 13.858 1.00 85.69 86 GLY A N 1
ATOM 644 C CA . GLY A 1 86 ? -6.164 8.905 15.280 1.00 85.69 86 GLY A CA 1
ATOM 645 C C . GLY A 1 86 ? -4.692 9.216 15.522 1.00 85.69 86 GLY A C 1
ATOM 646 O O . GLY A 1 86 ? -4.015 9.763 14.651 1.00 85.69 86 GLY A O 1
ATOM 647 N N . GLU A 1 87 ? -4.215 8.900 16.724 1.00 84.19 87 GLU A N 1
ATOM 648 C CA . GLU A 1 87 ? -2.895 9.340 17.189 1.00 84.19 87 GLU A CA 1
ATOM 649 C C . GLU A 1 87 ? -1.810 8.269 17.061 1.00 84.19 87 GLU A C 1
ATOM 651 O O . GLU A 1 87 ? -0.677 8.618 16.739 1.00 84.19 87 GLU A O 1
ATOM 656 N N . VAL A 1 88 ? -2.147 6.994 17.303 1.00 89.00 88 VAL A N 1
ATOM 657 C CA . VAL A 1 88 ? -1.180 5.886 17.349 1.00 89.00 88 VAL A CA 1
ATOM 658 C C . VAL A 1 88 ? -1.758 4.624 16.704 1.00 89.00 88 VAL A C 1
ATOM 660 O O . VAL A 1 88 ? -2.938 4.319 16.886 1.00 89.00 88 VAL A O 1
ATOM 663 N N . ALA A 1 89 ? -0.923 3.890 15.973 1.00 90.88 89 ALA A N 1
ATOM 664 C CA . ALA A 1 89 ? -1.248 2.606 15.361 1.00 90.88 89 ALA A CA 1
ATOM 665 C C . ALA A 1 89 ? -1.444 1.459 16.393 1.00 90.88 89 ALA A C 1
ATOM 667 O O . ALA A 1 89 ? -0.840 1.488 17.470 1.00 90.88 89 ALA A O 1
ATOM 668 N N . PRO A 1 90 ? -2.224 0.406 16.066 1.00 93.75 90 PRO A N 1
ATOM 669 C CA . PRO A 1 90 ? -2.997 0.243 14.836 1.00 93.75 90 PRO A CA 1
ATOM 670 C C . PRO A 1 90 ? -4.245 1.133 14.833 1.00 93.75 90 PRO A C 1
ATOM 672 O O . PRO A 1 90 ? -4.913 1.308 15.850 1.00 93.75 90 PRO A O 1
ATOM 675 N N . TYR A 1 91 ? -4.574 1.696 13.670 1.00 94.50 91 TYR A N 1
ATOM 676 C CA . TYR A 1 91 ? -5.667 2.670 13.547 1.00 94.50 91 TYR A CA 1
ATOM 677 C C . TYR A 1 91 ? -7.033 2.025 13.289 1.00 94.50 91 TYR A C 1
ATOM 679 O O . TYR A 1 91 ? -8.064 2.692 13.347 1.00 94.50 91 TYR A O 1
ATOM 687 N N . TYR A 1 92 ? -7.040 0.729 12.996 1.00 95.50 92 TYR A N 1
ATOM 688 C CA . TYR A 1 92 ? -8.220 -0.103 12.798 1.00 95.50 92 TYR A CA 1
ATOM 689 C C . TYR A 1 92 ? -8.060 -1.383 13.624 1.00 95.50 92 TYR A C 1
ATOM 691 O O . TYR A 1 92 ? -6.951 -1.749 14.013 1.00 95.50 92 TYR A O 1
ATOM 699 N N . GLN A 1 93 ? -9.164 -2.072 13.883 1.00 96.19 93 GLN A N 1
ATOM 700 C CA . GLN A 1 93 ? -9.185 -3.367 14.553 1.00 96.19 93 GLN A CA 1
ATOM 701 C C . GLN A 1 93 ? -9.306 -4.496 13.531 1.00 96.19 93 GLN A C 1
ATOM 703 O O . GLN A 1 93 ? -10.025 -4.363 12.545 1.00 96.19 93 GLN A O 1
ATOM 708 N N . ASP A 1 94 ? -8.701 -5.651 13.810 1.00 96.38 94 ASP A N 1
ATOM 709 C CA . ASP A 1 94 ? -8.818 -6.839 12.946 1.00 96.38 94 ASP A CA 1
ATOM 710 C C . ASP A 1 94 ? -10.280 -7.309 12.780 1.00 96.38 94 ASP A C 1
ATOM 712 O O . ASP A 1 94 ? -10.643 -7.914 11.772 1.00 96.38 94 ASP A O 1
ATOM 716 N N . SER A 1 95 ? -11.155 -6.979 13.738 1.00 97.25 95 SER A N 1
ATOM 717 C CA . SER A 1 95 ? -12.603 -7.217 13.663 1.00 97.25 95 SER A CA 1
ATOM 718 C C . SER A 1 95 ? -13.317 -6.364 12.604 1.00 97.25 95 SER A C 1
ATOM 720 O O . SER A 1 95 ? -14.398 -6.743 12.155 1.00 97.25 95 SER A O 1
ATOM 722 N N . GLU A 1 96 ? -12.718 -5.248 12.171 1.00 97.00 96 GLU A N 1
ATOM 723 C CA . GLU A 1 96 ? -13.181 -4.426 11.042 1.00 97.00 96 GLU A CA 1
ATOM 724 C C . GLU A 1 96 ? -12.757 -5.040 9.688 1.00 97.00 96 GLU A C 1
ATOM 726 O O . GLU A 1 96 ? -13.138 -4.552 8.623 1.00 97.00 96 GLU A O 1
ATOM 731 N N . GLY A 1 97 ? -11.981 -6.126 9.698 1.00 97.25 97 GLY A N 1
ATOM 732 C CA . GLY A 1 97 ? -11.445 -6.781 8.511 1.00 97.25 97 GLY A CA 1
ATOM 733 C C . GLY A 1 97 ? -10.035 -6.305 8.167 1.00 97.25 97 GLY A C 1
ATOM 734 O O . GLY A 1 97 ? -9.274 -5.878 9.026 1.00 97.25 97 GLY A O 1
ATOM 735 N N . VAL A 1 98 ? -9.671 -6.408 6.888 1.00 97.75 98 VAL A N 1
ATOM 736 C CA . VAL A 1 98 ? -8.287 -6.226 6.414 1.00 97.75 98 VAL A CA 1
ATOM 737 C C . VAL A 1 98 ? -8.161 -5.058 5.446 1.00 97.75 98 VAL A C 1
ATOM 739 O O . VAL A 1 98 ? -9.130 -4.706 4.770 1.00 97.75 98 VAL A O 1
ATOM 742 N N . PHE A 1 99 ? -6.962 -4.498 5.318 1.00 98.12 99 PHE A N 1
ATOM 743 C CA . PHE A 1 99 ? -6.643 -3.599 4.212 1.00 98.12 99 PHE A CA 1
ATOM 744 C C . PHE A 1 99 ? -6.728 -4.363 2.893 1.00 98.12 99 PHE A C 1
ATOM 746 O O . PHE A 1 99 ? -6.260 -5.499 2.794 1.00 98.12 99 PHE A O 1
ATOM 753 N N . ARG A 1 100 ? -7.334 -3.755 1.873 1.00 98.44 100 ARG A N 1
ATOM 754 C CA . ARG A 1 100 ? -7.508 -4.363 0.546 1.00 98.44 100 ARG A CA 1
ATOM 755 C C . ARG A 1 100 ? -6.927 -3.463 -0.531 1.00 98.44 100 ARG A C 1
ATOM 757 O O . ARG A 1 100 ? -6.948 -2.249 -0.392 1.00 98.44 100 ARG A O 1
ATOM 764 N N . CYS A 1 101 ? -6.456 -4.035 -1.632 1.00 98.44 101 CYS A N 1
ATOM 765 C CA . CYS A 1 101 ? -6.048 -3.261 -2.802 1.00 98.44 101 CYS A CA 1
ATOM 766 C C . CYS A 1 101 ? -7.252 -2.496 -3.366 1.00 98.44 101 CYS A C 1
ATOM 768 O O . CYS A 1 101 ? -8.230 -3.127 -3.764 1.00 98.44 101 CYS A O 1
ATOM 770 N N . ALA A 1 102 ? -7.163 -1.172 -3.485 1.00 98.06 102 ALA A N 1
ATOM 771 C CA . ALA A 1 102 ? -8.263 -0.354 -4.000 1.00 98.06 102 ALA A CA 1
ATOM 772 C C . ALA A 1 102 ? -8.662 -0.732 -5.443 1.00 98.06 102 ALA A C 1
ATOM 774 O O . ALA A 1 102 ? -9.833 -0.693 -5.807 1.00 98.06 102 ALA A O 1
ATOM 775 N N . CYS A 1 103 ? -7.707 -1.187 -6.261 1.00 98.12 103 CYS A N 1
ATOM 776 C CA . CYS A 1 103 ? -7.956 -1.562 -7.655 1.00 98.12 103 CYS A CA 1
ATOM 777 C C . CYS A 1 103 ? -8.733 -2.885 -7.816 1.00 98.12 103 CYS A C 1
ATOM 779 O O . CYS A 1 103 ? -9.524 -3.044 -8.750 1.00 98.12 103 CYS A O 1
ATOM 781 N N . CYS A 1 104 ? -8.488 -3.885 -6.964 1.00 98.06 104 CYS A N 1
ATOM 782 C CA . CYS A 1 104 ? -9.040 -5.232 -7.176 1.00 98.06 104 CYS A CA 1
ATOM 783 C C . CYS A 1 104 ? -9.674 -5.902 -5.957 1.00 98.06 104 CYS A C 1
ATOM 785 O O . CYS A 1 104 ? -10.247 -6.976 -6.101 1.00 98.06 104 CYS A O 1
ATOM 787 N N . GLY A 1 105 ? -9.581 -5.296 -4.778 1.00 97.88 105 GLY A N 1
ATOM 788 C CA . GLY A 1 105 ? -10.121 -5.837 -3.536 1.00 97.88 105 GLY A CA 1
ATOM 789 C C . GLY A 1 105 ? -9.288 -6.946 -2.892 1.00 97.88 105 GLY A C 1
ATOM 790 O O . GLY A 1 105 ? -9.694 -7.463 -1.855 1.00 97.88 105 GLY A O 1
ATOM 791 N N . ALA A 1 106 ? -8.133 -7.317 -3.458 1.00 98.25 106 ALA A N 1
ATOM 792 C CA . ALA A 1 106 ? -7.275 -8.354 -2.882 1.00 98.25 106 ALA A CA 1
ATOM 793 C C . ALA A 1 106 ? -6.837 -7.984 -1.450 1.00 98.25 106 ALA A C 1
ATOM 795 O O . ALA A 1 106 ? -6.418 -6.842 -1.248 1.00 98.25 106 ALA A O 1
ATOM 796 N N . PRO A 1 107 ? -6.904 -8.907 -0.473 1.00 98.12 107 PRO A N 1
ATOM 797 C CA . PRO A 1 107 ? -6.516 -8.623 0.906 1.00 98.12 107 PRO A CA 1
ATOM 798 C C . PRO A 1 107 ? -5.000 -8.434 1.007 1.00 98.12 107 PRO A C 1
ATOM 800 O O . PRO A 1 107 ? -4.246 -9.231 0.456 1.00 98.12 107 PRO A O 1
ATOM 803 N N . LEU A 1 108 ? -4.547 -7.386 1.691 1.00 98.00 108 LEU A N 1
ATOM 804 C CA . LEU 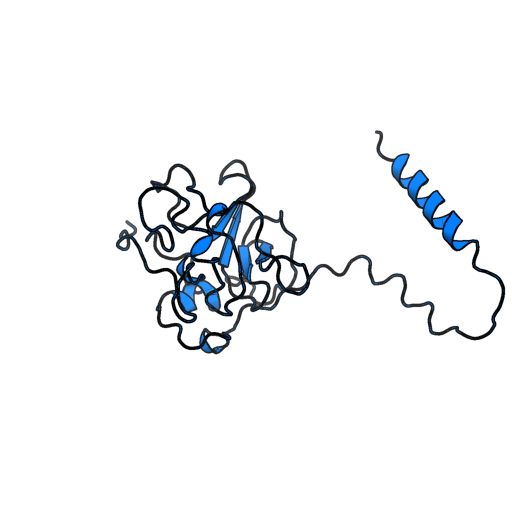A 1 108 ? -3.138 -6.998 1.746 1.00 98.00 108 LEU A CA 1
ATOM 805 C C . LEU A 1 108 ? -2.538 -7.160 3.143 1.00 98.00 108 LEU A C 1
ATOM 807 O O . LEU A 1 108 ? -1.559 -7.883 3.273 1.00 98.00 108 LEU A O 1
ATOM 811 N N . TRP A 1 109 ? -3.125 -6.554 4.179 1.00 97.81 109 TRP A N 1
ATOM 812 C CA . TRP A 1 109 ? -2.604 -6.622 5.553 1.00 97.81 109 TRP A CA 1
ATOM 813 C C . TRP A 1 109 ? -3.717 -6.630 6.597 1.00 97.81 109 TRP A C 1
ATOM 815 O O . TRP A 1 109 ? -4.769 -6.013 6.409 1.00 97.81 109 TRP A O 1
ATOM 825 N N . GLU A 1 110 ? -3.454 -7.299 7.717 1.00 96.88 110 GLU A N 1
ATOM 826 C CA . GLU A 1 110 ? -4.245 -7.161 8.941 1.00 96.88 110 GLU A CA 1
ATOM 827 C C . GLU A 1 110 ? -3.922 -5.828 9.634 1.00 96.88 110 GLU A C 1
ATOM 829 O O . GLU A 1 110 ? -2.757 -5.414 9.648 1.00 96.88 110 GLU A O 1
ATOM 834 N N . PRO A 1 111 ? -4.920 -5.152 10.226 1.00 96.06 111 PRO A N 1
ATOM 835 C CA . PRO A 1 111 ? -4.704 -3.930 10.991 1.00 96.06 111 PRO A CA 1
ATOM 836 C C . PRO A 1 111 ? -3.676 -4.042 12.106 1.00 96.06 111 PRO A C 1
ATOM 838 O O . PRO A 1 111 ? -2.888 -3.119 12.283 1.00 96.06 111 PRO A O 1
ATOM 841 N N . SER A 1 112 ? -3.623 -5.168 12.811 1.00 95.12 112 SER A N 1
ATOM 842 C CA . SER A 1 112 ? -2.662 -5.412 13.891 1.00 95.12 112 SER A CA 1
ATOM 843 C C . SER A 1 112 ? -1.192 -5.407 13.456 1.00 95.12 112 SER A C 1
ATOM 845 O O . SER A 1 112 ? -0.312 -5.284 14.307 1.00 95.12 112 SER A O 1
ATOM 847 N N . LEU A 1 113 ? -0.908 -5.503 12.153 1.00 94.75 113 LEU A N 1
ATOM 848 C CA . LEU A 1 113 ? 0.445 -5.371 11.603 1.00 94.75 113 LEU A CA 1
ATOM 849 C C . LEU A 1 113 ? 0.835 -3.921 11.299 1.00 94.75 113 LEU A C 1
ATOM 851 O O . LEU A 1 113 ? 1.996 -3.667 10.967 1.00 94.75 113 LEU A O 1
ATOM 855 N N . GLN A 1 114 ? -0.119 -2.991 11.371 1.00 94.94 114 GLN A N 1
ATOM 856 C CA . GLN A 1 114 ? 0.120 -1.575 11.148 1.00 94.94 114 GLN A CA 1
ATOM 857 C C . GLN A 1 114 ? 0.849 -0.967 12.345 1.00 94.94 114 GLN A C 1
ATOM 859 O O . GLN A 1 114 ? 0.477 -1.200 13.496 1.00 94.94 114 GLN A O 1
ATOM 864 N N . PHE A 1 115 ? 1.851 -0.137 12.079 1.00 92.62 115 PHE A N 1
ATOM 865 C CA . PHE A 1 115 ? 2.606 0.554 13.117 1.00 92.62 115 PHE A CA 1
ATOM 866 C C . PHE A 1 115 ? 3.002 1.967 12.677 1.00 92.62 115 PHE A C 1
ATOM 868 O O . PHE A 1 115 ? 2.963 2.301 11.491 1.00 92.62 115 PHE A O 1
ATOM 875 N N . ASP A 1 116 ? 3.391 2.798 13.643 1.00 88.12 116 ASP A N 1
ATOM 876 C CA . ASP A 1 116 ? 3.934 4.125 13.368 1.00 88.12 116 ASP A CA 1
ATOM 877 C C . ASP A 1 116 ? 5.443 4.072 13.213 1.00 88.12 116 ASP A C 1
ATOM 879 O O . ASP A 1 116 ? 6.171 3.733 14.149 1.00 88.12 116 ASP A O 1
ATOM 883 N N . GLN A 1 117 ? 5.917 4.477 12.040 1.00 83.25 117 GLN A N 1
ATOM 884 C CA . GLN A 1 117 ? 7.326 4.782 11.865 1.00 83.25 117 GLN A CA 1
ATOM 885 C C . GLN A 1 117 ? 7.690 6.037 12.658 1.00 83.25 117 GLN A C 1
ATOM 887 O O . GLN A 1 117 ? 6.975 7.042 12.635 1.00 83.25 117 GLN A O 1
ATOM 892 N N . LEU A 1 118 ? 8.810 5.975 13.381 1.00 77.81 118 LEU A N 1
ATOM 893 C CA . LEU A 1 118 ? 9.275 7.069 14.227 1.00 77.81 118 LEU A CA 1
ATOM 894 C C . LEU A 1 118 ? 10.525 7.741 13.631 1.00 77.81 118 LEU A C 1
ATOM 896 O O . LEU A 1 118 ? 11.470 7.045 13.266 1.00 77.81 118 LEU A O 1
ATOM 900 N N . PRO A 1 119 ? 10.579 9.086 13.602 1.00 74.06 119 PRO A N 1
ATOM 901 C CA . PRO A 1 119 ? 9.544 10.004 14.078 1.00 74.06 119 PRO A CA 1
ATOM 902 C C . PRO A 1 119 ? 8.362 10.101 13.096 1.00 74.06 119 PRO A C 1
ATOM 904 O O . PRO A 1 119 ? 8.559 10.268 11.895 1.00 74.06 119 PRO A O 1
ATOM 907 N N . ALA A 1 120 ? 7.128 10.084 13.613 1.00 66.69 120 ALA A N 1
ATOM 908 C CA . ALA A 1 120 ? 5.904 10.112 12.797 1.00 66.69 120 ALA A CA 1
ATOM 909 C C . ALA A 1 120 ? 5.790 11.357 11.895 1.00 66.69 120 ALA A C 1
ATOM 911 O O . ALA A 1 120 ? 5.138 11.321 10.855 1.00 66.69 120 ALA A O 1
ATOM 912 N N . SER A 1 121 ? 6.467 12.453 12.255 1.00 67.62 121 SER A N 1
ATOM 913 C CA . SER A 1 121 ? 6.585 13.661 11.427 1.00 67.62 121 SER A CA 1
ATOM 914 C C . SER A 1 121 ? 7.311 13.432 10.102 1.00 67.62 121 SER A C 1
ATOM 916 O O . SER A 1 121 ? 7.188 14.242 9.191 1.00 67.62 121 SER A O 1
ATOM 918 N N . SER A 1 122 ? 8.110 12.372 10.009 1.00 70.56 122 SER A N 1
ATOM 919 C CA . SER A 1 122 ? 8.887 12.032 8.820 1.00 70.56 122 SER A CA 1
ATOM 920 C C . SER A 1 122 ? 8.225 10.947 7.976 1.00 70.56 122 SER A C 1
ATOM 922 O O . SER A 1 122 ? 8.680 10.713 6.862 1.00 70.56 122 SER A O 1
ATOM 924 N N . TRP A 1 123 ? 7.160 10.311 8.480 1.00 75.62 123 TRP A N 1
ATOM 925 C CA . TRP A 1 123 ? 6.523 9.165 7.833 1.00 75.62 123 TRP A CA 1
ATOM 926 C C . TRP A 1 123 ? 4.988 9.222 7.927 1.00 75.62 123 TRP A C 1
ATOM 928 O O . TRP A 1 123 ? 4.372 8.648 8.824 1.00 75.62 123 TRP A O 1
ATOM 938 N N . PRO A 1 124 ? 4.340 9.950 7.007 1.00 81.88 124 PRO A N 1
ATOM 939 C CA . PRO A 1 124 ? 2.889 10.124 6.982 1.00 81.88 124 PRO A CA 1
ATOM 940 C C . PRO A 1 124 ? 2.142 9.037 6.196 1.00 81.88 124 PRO A C 1
ATOM 942 O O . PRO A 1 124 ? 0.954 9.212 5.936 1.00 81.88 124 PRO A O 1
ATOM 945 N N . TRP A 1 125 ? 2.805 7.947 5.810 1.00 91.12 125 TRP A N 1
ATOM 946 C CA . TRP A 1 125 ? 2.185 6.823 5.109 1.00 91.12 125 TRP A CA 1
ATOM 947 C C . TRP A 1 125 ? 1.940 5.645 6.055 1.00 91.12 125 TRP A C 1
ATOM 949 O O . TRP A 1 125 ? 2.776 5.372 6.928 1.00 91.12 125 TRP A O 1
ATOM 959 N N . PRO A 1 126 ? 0.827 4.912 5.886 1.00 93.12 126 PRO A N 1
ATOM 960 C CA . PRO A 1 126 ? 0.563 3.713 6.661 1.00 93.12 126 PRO A CA 1
ATOM 961 C C . PRO A 1 126 ? 1.684 2.693 6.445 1.00 93.12 126 PRO A C 1
ATOM 963 O O . PRO A 1 126 ? 2.020 2.331 5.315 1.00 93.12 126 PRO A O 1
ATOM 966 N N . SER A 1 127 ? 2.261 2.244 7.559 1.00 93.56 127 SER A N 1
ATOM 967 C CA . SER A 1 127 ? 3.386 1.316 7.564 1.00 93.56 127 SER A CA 1
ATOM 968 C C . SER A 1 127 ? 2.994 -0.026 8.167 1.00 93.56 127 SER A C 1
ATOM 970 O O . SER A 1 127 ? 2.228 -0.070 9.130 1.00 93.56 127 SER A O 1
ATOM 972 N N . PHE A 1 128 ? 3.519 -1.115 7.607 1.00 95.00 128 PHE A N 1
ATOM 973 C CA . PHE A 1 128 ? 3.195 -2.484 8.016 1.00 95.00 128 PHE A CA 1
ATOM 974 C C . PHE A 1 128 ? 4.447 -3.347 8.121 1.00 95.00 128 PHE A C 1
ATOM 976 O O . PHE A 1 128 ? 5.343 -3.250 7.282 1.00 95.00 128 PHE A O 1
ATOM 983 N N . HIS A 1 129 ? 4.498 -4.220 9.125 1.00 89.25 129 HIS A N 1
ATOM 984 C CA . HIS A 1 129 ? 5.541 -5.245 9.205 1.00 89.25 129 HIS A CA 1
ATOM 985 C C . HIS A 1 129 ? 5.343 -6.346 8.159 1.00 89.25 129 HIS A C 1
ATOM 987 O O . HIS A 1 129 ? 4.239 -6.569 7.645 1.00 89.25 129 HIS A O 1
ATOM 993 N N . SER A 1 130 ? 6.420 -7.069 7.858 1.00 73.62 130 SER A N 1
ATOM 994 C CA . SER A 1 130 ? 6.475 -7.948 6.694 1.00 73.62 130 SER A CA 1
ATOM 995 C C . SER A 1 130 ? 5.772 -9.277 6.854 1.00 73.62 130 SER A C 1
ATOM 997 O O . SER A 1 130 ? 6.404 -10.308 7.062 1.00 73.62 130 SER A O 1
ATOM 999 N N . LYS A 1 131 ? 4.446 -9.259 6.691 1.00 86.06 131 LYS A N 1
ATOM 1000 C CA . LYS A 1 131 ? 3.614 -10.423 6.353 1.00 86.06 131 LYS A CA 1
ATOM 1001 C C . LYS A 1 131 ? 2.373 -9.978 5.573 1.00 86.06 131 LYS A C 1
ATOM 1003 O O . LYS A 1 131 ? 1.286 -9.937 6.152 1.00 86.06 131 LYS A O 1
ATOM 1008 N N . PRO A 1 132 ? 2.491 -9.633 4.278 1.00 93.75 132 PRO A N 1
ATOM 1009 C CA . PRO A 1 132 ? 1.302 -9.441 3.467 1.00 93.75 132 PRO A CA 1
ATOM 1010 C C . PRO A 1 132 ? 0.461 -10.718 3.464 1.00 93.75 132 PRO A C 1
ATOM 1012 O O . PRO A 1 132 ? 0.991 -11.831 3.441 1.00 93.75 132 PRO A O 1
ATOM 1015 N N . LEU A 1 133 ? -0.854 -10.556 3.467 1.00 96.69 133 LEU A N 1
ATOM 1016 C CA . LEU A 1 133 ? -1.796 -11.658 3.404 1.00 96.69 133 LEU A CA 1
ATOM 1017 C C . LEU A 1 133 ? -1.623 -12.424 2.094 1.00 96.69 133 LEU A C 1
ATOM 1019 O O . LEU A 1 133 ? -1.438 -11.840 1.023 1.00 96.69 133 LEU A O 1
ATOM 1023 N N . ASN A 1 134 ? -1.711 -13.747 2.182 1.00 96.25 134 ASN A N 1
ATOM 1024 C CA . ASN A 1 134 ? -1.680 -14.606 1.008 1.00 96.25 134 ASN A CA 1
ATOM 1025 C C . ASN A 1 134 ? -3.030 -14.578 0.285 1.00 96.25 134 ASN A C 1
ATOM 1027 O O . 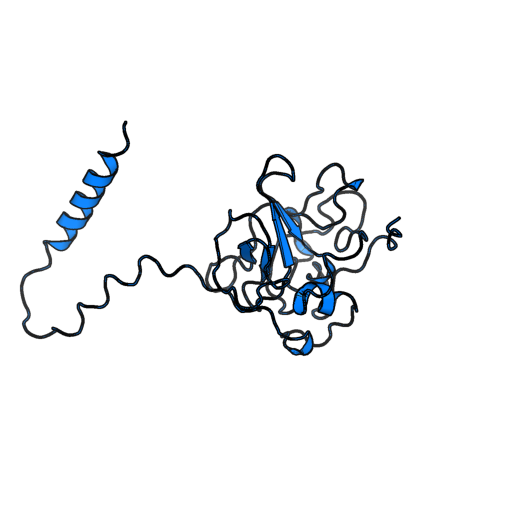ASN A 1 134 ? -4.074 -14.341 0.893 1.00 96.25 134 ASN A O 1
ATOM 1031 N N . GLY A 1 135 ? -3.019 -14.823 -1.023 1.00 92.56 135 GLY A N 1
ATOM 1032 C CA . GLY A 1 135 ? -4.250 -15.148 -1.745 1.00 92.56 135 GLY A CA 1
ATOM 1033 C C . GLY A 1 135 ? -4.446 -16.652 -1.883 1.00 92.56 135 GLY A C 1
ATOM 1034 O O . GLY A 1 135 ? -3.713 -17.452 -1.300 1.00 92.56 135 GLY A O 1
ATOM 1035 N N . ASP A 1 136 ? -5.426 -17.029 -2.700 1.00 91.00 136 ASP A N 1
ATOM 1036 C CA . ASP A 1 136 ? -5.879 -18.419 -2.844 1.00 91.00 136 ASP A CA 1
ATOM 1037 C C . ASP A 1 136 ? -4.813 -19.369 -3.419 1.00 91.00 136 ASP A C 1
ATOM 1039 O O . ASP A 1 136 ? -4.911 -20.585 -3.274 1.00 91.00 136 ASP A O 1
ATOM 1043 N N . ASP A 1 137 ? -3.770 -18.828 -4.053 1.00 90.25 137 ASP A N 1
ATOM 1044 C CA . ASP A 1 137 ? -2.609 -19.580 -4.545 1.00 90.25 137 ASP A CA 1
ATOM 1045 C C . ASP A 1 137 ? -1.547 -19.857 -3.463 1.00 90.25 137 ASP A C 1
ATOM 1047 O O . ASP A 1 137 ? -0.513 -20.459 -3.753 1.00 90.25 137 ASP A O 1
ATOM 1051 N N . GLY A 1 138 ? -1.782 -19.418 -2.223 1.00 91.81 138 GLY A N 1
ATOM 1052 C CA . GLY A 1 138 ? -0.853 -19.567 -1.106 1.00 91.81 138 GLY A CA 1
ATOM 1053 C C . GLY A 1 138 ? 0.348 -18.617 -1.151 1.00 91.81 138 GLY A C 1
ATOM 1054 O O . GLY A 1 138 ? 1.263 -18.784 -0.345 1.00 91.81 138 GLY A O 1
ATOM 1055 N N . LEU A 1 139 ? 0.359 -17.635 -2.059 1.00 92.19 139 LEU A N 1
ATOM 1056 C CA . LEU A 1 139 ? 1.430 -16.645 -2.209 1.00 92.19 139 LEU A CA 1
ATOM 1057 C C . LEU A 1 139 ? 0.980 -15.255 -1.723 1.00 92.19 139 LEU A C 1
ATOM 1059 O O . LEU A 1 139 ? -0.213 -14.939 -1.830 1.00 92.19 139 LEU A O 1
ATOM 1063 N N . PRO A 1 140 ? 1.908 -14.399 -1.245 1.00 94.44 140 PRO A N 1
ATOM 1064 C CA . PRO A 1 140 ? 1.580 -13.057 -0.761 1.00 94.44 140 PRO A CA 1
ATOM 1065 C C . PRO A 1 140 ? 0.859 -12.218 -1.815 1.00 94.44 140 PRO A C 1
ATOM 1067 O O . PRO A 1 140 ? 1.233 -12.225 -2.987 1.00 94.44 140 PRO A O 1
ATOM 1070 N N . ASN A 1 141 ? -0.129 -11.415 -1.423 1.00 96.56 141 ASN A N 1
ATOM 1071 C CA . ASN A 1 141 ? -0.846 -10.517 -2.337 1.00 96.56 141 ASN A CA 1
ATOM 1072 C C . ASN A 1 141 ? -0.051 -9.261 -2.737 1.00 96.56 141 ASN A C 1
ATOM 1074 O O . ASN A 1 141 ? -0.579 -8.371 -3.409 1.00 96.56 141 ASN A O 1
ATOM 1078 N N . VAL A 1 142 ? 1.234 -9.231 -2.395 1.00 95.69 142 VAL A N 1
ATOM 1079 C CA . VAL A 1 142 ? 2.194 -8.180 -2.719 1.00 95.69 142 VAL A CA 1
ATOM 1080 C C . VAL A 1 142 ? 3.370 -8.794 -3.478 1.00 95.69 142 VAL A C 1
ATOM 1082 O O . VAL A 1 142 ? 3.754 -9.940 -3.233 1.00 95.69 142 VAL A O 1
ATOM 1085 N N . CYS A 1 143 ? 3.904 -8.050 -4.440 1.00 93.81 143 CYS A N 1
ATOM 1086 C CA . CYS A 1 143 ? 5.100 -8.397 -5.202 1.00 93.81 143 CYS A CA 1
ATOM 1087 C C . CYS A 1 143 ? 6.149 -7.316 -5.034 1.00 93.81 143 CYS A C 1
ATOM 1089 O O . CYS A 1 143 ? 5.810 -6.134 -5.090 1.00 93.81 143 CYS A O 1
ATOM 1091 N N . HIS A 1 144 ? 7.405 -7.730 -4.932 1.00 93.25 144 HIS A N 1
ATOM 1092 C CA . HIS A 1 144 ? 8.546 -6.832 -4.861 1.00 93.25 144 HIS A CA 1
ATOM 1093 C C . HIS A 1 144 ? 9.102 -6.639 -6.260 1.00 93.25 144 HIS A C 1
ATOM 1095 O O . HIS A 1 144 ? 9.412 -7.604 -6.958 1.00 93.25 144 HIS A O 1
ATOM 1101 N N . ARG A 1 145 ? 9.173 -5.389 -6.705 1.00 90.25 145 ARG A N 1
ATOM 1102 C CA . ARG A 1 145 ? 9.495 -5.036 -8.092 1.00 90.25 145 ARG A CA 1
ATOM 1103 C C . ARG A 1 145 ? 10.837 -4.332 -8.229 1.00 90.25 145 ARG A C 1
ATOM 1105 O O . ARG A 1 145 ? 11.375 -4.299 -9.331 1.00 90.25 145 ARG A O 1
ATOM 1112 N N . GLY A 1 146 ? 11.388 -3.836 -7.121 1.00 85.56 146 GLY A N 1
ATOM 1113 C CA . GLY A 1 146 ? 12.619 -3.051 -7.111 1.00 85.56 146 GLY A CA 1
ATOM 1114 C C . GLY A 1 146 ? 12.380 -1.609 -7.563 1.00 85.56 146 GLY A C 1
ATOM 1115 O O . GLY A 1 146 ? 11.244 -1.176 -7.738 1.00 85.56 146 GLY A O 1
ATOM 1116 N N . GLY A 1 147 ? 13.451 -0.832 -7.717 1.00 82.81 147 GLY A N 1
ATOM 1117 C CA . GLY A 1 147 ? 13.343 0.588 -8.069 1.00 82.81 147 GLY A CA 1
ATOM 1118 C C . GLY A 1 147 ? 12.874 0.839 -9.510 1.00 82.81 147 GLY A C 1
ATOM 1119 O O . GLY A 1 147 ? 13.281 0.131 -10.427 1.00 82.81 147 GLY A O 1
ATOM 1120 N N . GLY A 1 148 ? 12.070 1.891 -9.714 1.00 68.44 148 GLY A N 1
ATOM 1121 C CA . GLY A 1 148 ? 11.673 2.388 -11.042 1.00 68.44 148 GLY A CA 1
ATOM 1122 C C . GLY A 1 148 ? 10.436 1.717 -11.652 1.00 68.44 148 GLY A C 1
ATOM 1123 O O . GLY A 1 148 ? 10.092 1.989 -12.812 1.00 68.44 148 GLY A O 1
ATOM 1124 N N . TYR A 1 149 ? 9.756 0.853 -10.893 1.00 75.19 149 TYR A N 1
ATOM 1125 C CA . TYR A 1 149 ? 8.533 0.184 -11.322 1.00 75.19 149 TYR A CA 1
ATOM 1126 C C . TYR A 1 149 ? 7.437 1.203 -11.651 1.00 75.19 149 TYR A C 1
ATOM 1128 O O . TYR A 1 149 ? 7.058 2.071 -10.880 1.00 75.19 149 TYR A O 1
ATOM 1136 N N . GLY A 1 150 ? 6.911 1.136 -12.868 1.00 71.00 150 GLY A N 1
ATOM 1137 C CA . GLY A 1 150 ? 5.820 2.000 -13.296 1.00 71.00 150 GLY A CA 1
ATOM 1138 C C . GLY A 1 150 ? 6.160 3.471 -13.559 1.00 71.00 150 GLY A C 1
ATOM 1139 O O . GLY A 1 150 ? 5.503 4.048 -14.423 1.00 71.00 150 GLY A O 1
ATOM 1140 N N . TYR A 1 151 ? 7.191 4.042 -12.925 1.00 72.81 151 TYR A N 1
ATOM 1141 C CA . TYR A 1 151 ? 7.718 5.372 -13.259 1.00 72.81 151 TYR A CA 1
ATOM 1142 C C . TYR A 1 151 ? 8.553 5.346 -14.549 1.00 72.81 151 TYR A C 1
ATOM 1144 O O . TYR A 1 151 ? 8.294 6.107 -15.480 1.00 72.81 151 TYR A O 1
ATOM 1152 N N . SER A 1 152 ? 9.522 4.430 -14.643 1.00 74.19 152 SER A N 1
ATOM 1153 C CA . SER A 1 152 ? 10.344 4.224 -15.847 1.00 74.19 152 SER A CA 1
ATOM 1154 C C . SER A 1 152 ? 10.072 2.885 -16.532 1.00 74.19 152 SER A C 1
ATOM 1156 O O . SER A 1 152 ? 10.302 2.755 -17.734 1.00 74.19 152 SER A O 1
ATOM 1158 N N . GLU A 1 153 ? 9.549 1.892 -15.802 1.00 75.56 153 GLU A N 1
ATOM 1159 C CA . GLU A 1 153 ? 9.422 0.519 -16.297 1.00 75.56 153 GLU A CA 1
ATOM 1160 C C . GLU A 1 153 ? 8.059 -0.110 -15.955 1.00 75.56 153 GLU A C 1
ATOM 1162 O O . GLU A 1 153 ? 7.855 -0.689 -14.890 1.00 75.56 153 GLU A O 1
ATOM 1167 N N . ARG A 1 154 ? 7.089 -0.042 -16.882 1.00 78.56 154 ARG A N 1
ATOM 1168 C CA . ARG A 1 154 ? 5.738 -0.626 -16.681 1.00 78.56 154 ARG A CA 1
ATOM 1169 C C . ARG A 1 154 ? 5.647 -2.130 -16.979 1.00 78.56 154 ARG A C 1
ATOM 1171 O O . ARG A 1 154 ? 4.662 -2.768 -16.617 1.00 78.56 154 ARG A O 1
ATOM 1178 N N . GLY A 1 155 ? 6.639 -2.677 -17.687 1.00 73.75 155 GLY A N 1
ATOM 1179 C CA . GLY A 1 155 ? 6.670 -4.068 -18.159 1.00 73.75 155 GLY A CA 1
ATOM 1180 C C . GLY A 1 155 ? 7.405 -5.045 -17.237 1.00 73.75 155 GLY A C 1
ATOM 1181 O O . GLY A 1 155 ? 7.474 -6.231 -17.556 1.00 73.75 155 GLY A O 1
ATOM 1182 N N . VAL A 1 156 ? 7.960 -4.574 -16.115 1.00 73.44 156 VAL A N 1
ATOM 1183 C CA . VAL A 1 156 ? 8.661 -5.435 -15.153 1.00 73.44 156 VAL A CA 1
ATOM 1184 C C . VAL A 1 156 ? 7.637 -6.298 -14.425 1.00 73.44 156 VAL A C 1
ATOM 1186 O O . VAL A 1 156 ? 6.877 -5.842 -13.572 1.00 73.44 156 VAL A O 1
ATOM 1189 N N . VAL A 1 157 ? 7.593 -7.574 -14.804 1.00 80.38 157 VAL A N 1
ATOM 1190 C CA . VAL A 1 157 ? 6.654 -8.574 -14.271 1.00 80.38 157 VAL A CA 1
ATOM 1191 C C . VAL A 1 157 ? 7.306 -9.549 -13.293 1.00 80.38 157 VAL A C 1
ATOM 1193 O O . VAL A 1 157 ? 6.603 -10.319 -12.656 1.00 80.38 157 VAL A O 1
ATOM 1196 N N . ALA A 1 158 ? 8.628 -9.530 -13.135 1.00 88.50 158 ALA A N 1
ATOM 1197 C CA . ALA A 1 158 ? 9.287 -10.391 -12.158 1.00 88.50 158 ALA A CA 1
ATOM 1198 C C . ALA A 1 158 ? 8.942 -9.951 -10.726 1.00 88.50 158 ALA A C 1
ATOM 1200 O O . ALA A 1 158 ? 8.885 -8.753 -10.441 1.00 88.50 158 ALA A O 1
ATOM 1201 N N . ASP A 1 159 ? 8.699 -10.924 -9.850 1.00 91.81 159 ASP A N 1
ATOM 1202 C CA . ASP A 1 159 ? 8.724 -10.737 -8.403 1.00 91.81 159 ASP A CA 1
ATOM 1203 C C . ASP A 1 159 ? 10.128 -11.051 -7.883 1.00 91.81 159 ASP A C 1
ATOM 1205 O O . ASP A 1 159 ? 10.635 -12.162 -8.066 1.00 91.81 159 ASP A O 1
ATOM 1209 N N . LEU A 1 160 ? 10.756 -10.065 -7.251 1.00 91.00 160 LEU A N 1
ATOM 1210 C CA . LEU A 1 160 ? 12.090 -10.172 -6.666 1.00 91.00 160 LEU A CA 1
ATOM 1211 C C . LEU A 1 160 ? 12.076 -10.887 -5.304 1.00 91.00 160 LEU A C 1
ATOM 1213 O O . LEU A 1 160 ? 13.135 -11.275 -4.811 1.00 91.00 160 LEU A O 1
ATOM 1217 N N . GLY A 1 161 ? 10.889 -11.120 -4.734 1.00 87.19 161 GLY A N 1
ATOM 1218 C CA . GLY A 1 161 ? 10.697 -11.830 -3.473 1.00 87.19 161 GLY A CA 1
ATOM 1219 C C . GLY A 1 161 ? 10.639 -10.912 -2.243 1.00 87.19 161 GLY A C 1
ATOM 1220 O O . GLY A 1 161 ? 10.974 -9.736 -2.332 1.00 87.19 161 GLY A O 1
ATOM 1221 N N . PRO A 1 162 ? 10.221 -11.452 -1.084 1.00 79.81 162 PRO A N 1
ATOM 1222 C CA . PRO A 1 162 ? 9.743 -10.687 0.077 1.00 79.81 162 PRO A CA 1
ATOM 1223 C C . PRO A 1 162 ? 10.768 -9.764 0.757 1.00 79.81 162 PRO A C 1
ATOM 1225 O O . PRO A 1 162 ? 10.375 -8.881 1.507 1.00 79.81 162 PRO A O 1
ATOM 1228 N N . ASP A 1 163 ? 12.064 -9.940 0.498 1.00 82.94 163 ASP A N 1
ATOM 1229 C CA . ASP A 1 163 ? 13.127 -9.137 1.117 1.00 82.94 163 ASP A CA 1
ATOM 1230 C C . ASP A 1 163 ? 13.757 -8.123 0.151 1.00 82.94 163 ASP A C 1
ATOM 1232 O O . ASP A 1 163 ? 14.704 -7.423 0.512 1.00 82.94 163 ASP A O 1
ATOM 1236 N N . ALA A 1 164 ? 13.272 -8.047 -1.091 1.00 89.38 164 ALA A N 1
ATOM 1237 C CA . ALA A 1 164 ? 13.824 -7.138 -2.084 1.00 89.38 164 ALA A CA 1
ATOM 1238 C C . ALA A 1 164 ? 13.330 -5.703 -1.846 1.00 89.38 164 ALA A C 1
ATOM 1240 O O . ALA A 1 164 ? 12.144 -5.416 -2.000 1.00 89.38 164 ALA A O 1
ATOM 1241 N N . GLU A 1 165 ? 14.245 -4.807 -1.475 1.00 91.00 165 GLU A N 1
ATOM 1242 C CA . GLU A 1 165 ? 13.967 -3.378 -1.281 1.00 91.00 165 GLU A CA 1
ATOM 1243 C C . GLU A 1 165 ? 13.478 -2.695 -2.571 1.00 91.00 165 GLU A C 1
ATOM 1245 O O . GLU A 1 165 ? 13.893 -3.048 -3.681 1.00 91.00 165 GLU A O 1
ATOM 1250 N N . GLY A 1 166 ? 12.635 -1.672 -2.414 1.00 91.00 166 GLY A N 1
ATOM 1251 C CA . GLY A 1 166 ? 12.110 -0.845 -3.503 1.00 91.00 166 GLY A CA 1
ATOM 1252 C C . GLY A 1 166 ? 10.604 -0.990 -3.690 1.00 91.00 166 GLY A C 1
ATOM 1253 O O . GLY A 1 166 ? 9.890 -1.377 -2.765 1.00 91.00 166 GLY A O 1
ATOM 1254 N N . GLU A 1 167 ? 10.118 -0.687 -4.894 1.00 92.38 167 GLU A N 1
ATOM 1255 C CA . GLU A 1 167 ? 8.682 -0.583 -5.128 1.00 92.38 167 GLU A CA 1
ATOM 1256 C C . GLU A 1 167 ? 7.971 -1.929 -4.993 1.00 92.38 167 GLU A C 1
ATOM 1258 O O . GLU A 1 167 ? 8.446 -2.981 -5.446 1.00 92.38 167 GLU A O 1
ATOM 1263 N N . VAL A 1 168 ? 6.769 -1.869 -4.430 1.00 94.50 168 VAL A N 1
ATOM 1264 C CA . VAL A 1 168 ? 5.861 -2.996 -4.289 1.00 94.50 168 VAL A CA 1
ATOM 1265 C C . VAL A 1 168 ? 4.544 -2.741 -5.009 1.00 94.50 168 VAL A C 1
ATOM 1267 O O . VAL A 1 168 ? 4.030 -1.624 -5.104 1.00 94.50 168 VAL A O 1
ATOM 1270 N N . GLY A 1 169 ? 3.969 -3.817 -5.535 1.00 94.88 169 GLY A N 1
ATOM 1271 C CA . GLY A 1 169 ? 2.695 -3.774 -6.241 1.00 94.88 169 GLY A CA 1
ATOM 1272 C C . GLY A 1 169 ? 1.789 -4.933 -5.866 1.00 94.88 169 GLY A C 1
ATOM 1273 O O . GLY A 1 169 ? 2.232 -5.961 -5.354 1.00 94.88 169 GLY A O 1
ATOM 1274 N N . CYS A 1 170 ? 0.503 -4.784 -6.159 1.00 96.44 170 CYS A N 1
ATOM 1275 C CA . CYS A 1 170 ? -0.476 -5.827 -5.935 1.00 96.44 170 CYS A CA 1
ATOM 1276 C C . CYS A 1 170 ? -0.197 -7.027 -6.843 1.00 96.44 170 CYS A C 1
ATOM 1278 O O . CYS A 1 170 ? -0.167 -6.930 -8.070 1.00 96.44 170 CYS A O 1
ATOM 1280 N N . ALA A 1 171 ? -0.103 -8.195 -6.229 1.00 95.62 171 ALA A N 1
ATOM 1281 C CA . ALA A 1 171 ? 0.046 -9.482 -6.888 1.00 95.62 171 ALA A CA 1
ATOM 1282 C C . ALA A 1 171 ? -1.074 -9.882 -7.839 1.00 95.62 171 ALA A C 1
ATOM 1284 O O . ALA A 1 171 ? -0.889 -10.771 -8.667 1.00 95.62 171 ALA A O 1
ATOM 1285 N N . ARG A 1 172 ? -2.261 -9.306 -7.650 1.00 95.69 172 ARG A N 1
ATOM 1286 C CA . ARG A 1 172 ? -3.486 -9.759 -8.313 1.00 95.69 172 ARG A CA 1
ATOM 1287 C C . ARG A 1 172 ? -3.835 -8.922 -9.525 1.00 95.69 172 ARG A C 1
ATOM 1289 O O . ARG A 1 172 ? -4.287 -9.472 -10.521 1.00 95.69 172 ARG A O 1
ATOM 1296 N N . CYS A 1 173 ? -3.584 -7.618 -9.467 1.00 95.75 173 CYS A N 1
ATOM 1297 C CA . CYS A 1 173 ? -3.877 -6.708 -10.573 1.00 95.75 173 CYS A CA 1
ATOM 1298 C C . CYS A 1 173 ? -2.672 -5.909 -11.069 1.00 95.75 173 CYS A C 1
ATOM 1300 O O . CYS A 1 173 ? -2.796 -5.232 -12.080 1.00 95.75 173 CYS A O 1
ATOM 1302 N N . GLY A 1 174 ? -1.533 -5.957 -10.375 1.00 93.81 174 GLY A N 1
ATOM 1303 C CA . GLY A 1 174 ? -0.328 -5.212 -10.737 1.00 93.81 174 GLY A CA 1
ATOM 1304 C C . GLY A 1 174 ? -0.314 -3.749 -10.293 1.00 93.81 174 GLY A C 1
ATOM 1305 O O . GLY A 1 174 ? 0.729 -3.118 -10.428 1.00 93.81 174 GLY A O 1
ATOM 1306 N N . ALA A 1 175 ? -1.413 -3.199 -9.761 1.00 95.00 175 ALA A N 1
ATOM 1307 C CA . ALA A 1 175 ? -1.457 -1.811 -9.286 1.00 95.00 175 ALA A CA 1
ATOM 1308 C C . ALA A 1 175 ? -0.328 -1.528 -8.283 1.00 95.00 175 ALA A C 1
ATOM 1310 O O . ALA A 1 175 ? -0.000 -2.392 -7.467 1.00 95.00 175 ALA A O 1
ATOM 1311 N N . HIS A 1 176 ? 0.266 -0.341 -8.360 1.00 95.06 176 HIS A N 1
ATOM 1312 C CA . HIS A 1 176 ? 1.264 0.096 -7.390 1.00 95.06 176 HIS A CA 1
ATOM 1313 C C . HIS A 1 176 ? 0.628 0.232 -6.005 1.00 95.06 176 HIS A C 1
ATOM 1315 O O . HIS A 1 176 ? -0.565 0.527 -5.892 1.00 95.06 176 HIS A O 1
ATOM 1321 N N . LEU A 1 177 ? 1.423 -0.051 -4.975 1.00 95.62 177 LEU A N 1
ATOM 1322 C CA . LEU A 1 177 ? 1.008 0.062 -3.580 1.00 95.62 177 LEU A CA 1
ATOM 1323 C C . LEU A 1 177 ? 1.920 1.000 -2.788 1.00 95.62 177 LEU A C 1
ATOM 1325 O O . LEU A 1 177 ? 1.425 1.666 -1.894 1.00 95.62 177 LEU A O 1
ATOM 1329 N N . GLY A 1 178 ? 3.218 1.026 -3.072 1.00 94.00 178 GLY A N 1
ATOM 1330 C CA . GLY A 1 178 ? 4.190 1.833 -2.338 1.00 94.00 178 GLY A CA 1
ATOM 1331 C C . GLY A 1 178 ? 5.561 1.179 -2.401 1.00 94.00 178 GLY A C 1
ATOM 1332 O O . GLY A 1 178 ? 5.931 0.617 -3.435 1.00 94.00 178 GLY A O 1
ATOM 1333 N N . ASP A 1 179 ? 6.269 1.162 -1.276 1.00 93.00 179 ASP A N 1
ATOM 1334 C CA . ASP A 1 179 ? 7.650 0.696 -1.184 1.00 93.00 179 ASP A CA 1
ATOM 1335 C C . ASP A 1 179 ? 7.876 -0.256 -0.006 1.00 93.00 179 ASP A C 1
ATOM 1337 O O . ASP A 1 179 ? 7.179 -0.226 1.010 1.00 93.00 179 ASP A O 1
ATOM 1341 N N . TYR A 1 180 ? 8.889 -1.104 -0.146 1.00 93.81 180 TYR A N 1
ATOM 1342 C CA . TYR A 1 180 ? 9.436 -1.928 0.919 1.00 93.81 180 TYR A CA 1
ATOM 1343 C C . TYR A 1 180 ? 10.858 -1.488 1.262 1.00 93.81 180 TYR A C 1
ATOM 1345 O O . TYR A 1 180 ? 11.710 -1.328 0.382 1.00 93.81 180 TYR A O 1
ATOM 1353 N N . PHE A 1 181 ? 11.126 -1.356 2.558 1.00 91.06 181 PHE A N 1
ATOM 1354 C CA . PHE A 1 181 ? 12.409 -0.938 3.099 1.00 91.06 181 PHE A CA 1
ATOM 1355 C C . PHE A 1 181 ? 12.935 -1.974 4.091 1.00 91.06 181 PHE A C 1
ATOM 1357 O O . PHE A 1 181 ? 12.225 -2.429 4.990 1.00 91.06 181 PHE A O 1
ATOM 1364 N N . ASN A 1 182 ? 14.215 -2.309 3.944 1.00 89.56 182 ASN A N 1
ATOM 1365 C CA . ASN A 1 182 ? 14.905 -3.236 4.831 1.00 89.56 182 ASN A CA 1
ATOM 1366 C C . ASN A 1 182 ? 16.346 -2.792 5.105 1.00 89.56 182 ASN A C 1
ATOM 1368 O O . ASN A 1 182 ? 17.296 -3.565 4.989 1.00 89.56 182 ASN A O 1
ATOM 1372 N N . ASN A 1 183 ? 16.518 -1.515 5.451 1.00 83.25 183 ASN A N 1
ATOM 1373 C CA . ASN A 1 183 ? 17.839 -0.938 5.671 1.00 83.25 183 ASN A CA 1
ATOM 1374 C C . ASN A 1 183 ? 17.893 -0.038 6.912 1.00 83.25 183 ASN A C 1
ATOM 1376 O O . ASN A 1 183 ? 16.894 0.484 7.397 1.00 83.25 183 ASN A O 1
ATOM 1380 N N . ASN A 1 184 ? 19.103 0.179 7.426 1.00 80.56 184 ASN A N 1
ATOM 1381 C CA . ASN A 1 184 ? 19.312 0.935 8.664 1.00 80.56 184 ASN A CA 1
ATOM 1382 C C . ASN A 1 184 ? 18.967 2.433 8.562 1.00 80.56 184 ASN A C 1
ATOM 1384 O O . ASN A 1 184 ? 18.895 3.093 9.593 1.00 80.56 184 ASN A O 1
ATOM 1388 N N . ASN A 1 185 ? 18.801 2.980 7.353 1.00 75.81 185 ASN A N 1
ATOM 1389 C CA . ASN A 1 185 ? 18.561 4.410 7.155 1.00 75.81 185 ASN A CA 1
ATOM 1390 C C . ASN A 1 185 ? 17.068 4.747 7.155 1.00 75.81 185 ASN A C 1
ATOM 1392 O O . ASN A 1 185 ? 16.682 5.796 7.660 1.00 75.81 185 ASN A O 1
ATOM 1396 N N . LEU A 1 186 ? 16.254 3.875 6.558 1.00 71.25 186 LEU A N 1
ATOM 1397 C CA . LEU A 1 186 ? 14.822 4.095 6.345 1.00 71.25 186 LEU A CA 1
ATOM 1398 C C . LEU A 1 186 ? 13.963 3.224 7.266 1.00 71.25 186 LEU A C 1
ATOM 1400 O O . LEU A 1 186 ? 12.773 3.467 7.386 1.00 71.25 186 LEU A O 1
ATOM 1404 N N . GLY A 1 187 ? 14.568 2.246 7.944 1.00 75.75 187 GLY A N 1
ATOM 1405 C CA . GLY A 1 187 ? 13.899 1.288 8.814 1.00 75.75 187 GLY A CA 1
ATOM 1406 C C . GLY A 1 187 ? 14.056 -0.134 8.281 1.00 75.75 187 GLY A C 1
ATOM 1407 O O . GLY A 1 187 ? 14.128 -0.373 7.073 1.00 75.75 187 GLY A O 1
ATOM 1408 N N . LEU A 1 188 ? 14.126 -1.088 9.205 1.00 82.69 188 LEU A N 1
ATOM 1409 C CA . LEU A 1 188 ? 14.183 -2.508 8.874 1.00 82.69 188 LEU A CA 1
ATOM 1410 C C . LEU A 1 188 ? 12.770 -3.060 8.701 1.00 82.69 188 LEU A C 1
ATOM 1412 O O . LEU A 1 188 ? 11.862 -2.645 9.419 1.00 82.69 188 LEU A O 1
ATOM 1416 N N . ASP A 1 189 ? 12.630 -4.016 7.786 1.00 88.31 189 ASP A N 1
ATOM 1417 C CA . ASP A 1 189 ? 11.466 -4.894 7.665 1.00 88.31 189 ASP A CA 1
ATOM 1418 C C . ASP A 1 189 ? 10.101 -4.181 7.685 1.00 88.31 189 ASP A C 1
ATOM 1420 O O . ASP A 1 189 ? 9.252 -4.439 8.551 1.00 88.31 189 ASP A O 1
ATOM 1424 N N . HIS A 1 190 ? 9.887 -3.244 6.755 1.00 91.19 190 HIS A N 1
ATOM 1425 C CA . HIS A 1 190 ? 8.590 -2.583 6.668 1.00 91.19 190 HIS A CA 1
ATOM 1426 C C . HIS A 1 190 ? 8.167 -2.1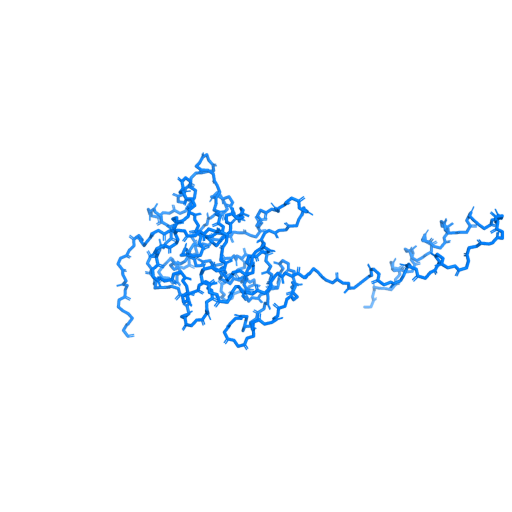63 5.267 1.00 91.19 190 HIS A C 1
ATOM 1428 O O . HIS A 1 190 ? 8.955 -1.728 4.429 1.00 91.19 190 HIS A O 1
ATOM 1434 N N . TYR A 1 191 ? 6.859 -2.249 5.066 1.00 94.19 191 TYR A N 1
ATOM 1435 C CA . TYR A 1 191 ? 6.150 -1.720 3.918 1.00 94.19 191 TYR A CA 1
ATOM 1436 C C . TYR A 1 191 ? 5.648 -0.325 4.252 1.00 94.19 191 TYR A C 1
ATOM 1438 O O . TYR A 1 191 ? 5.029 -0.135 5.295 1.00 94.19 191 TYR A O 1
ATOM 1446 N N . CYS A 1 192 ? 5.888 0.622 3.359 1.00 93.06 192 CYS A N 1
ATOM 1447 C CA . CYS A 1 192 ? 5.376 1.982 3.393 1.00 93.06 192 CYS A CA 1
ATOM 1448 C C . CYS A 1 192 ? 4.427 2.133 2.208 1.00 93.06 192 CYS A C 1
ATOM 1450 O O . CYS A 1 192 ? 4.865 2.101 1.060 1.00 93.06 192 CYS A O 1
ATOM 1452 N N . ILE A 1 193 ? 3.128 2.215 2.479 1.00 94.81 193 ILE A N 1
ATOM 1453 C CA . ILE A 1 193 ? 2.096 2.035 1.455 1.00 94.81 193 ILE A CA 1
ATOM 1454 C C . ILE A 1 193 ? 1.338 3.341 1.244 1.00 94.81 193 ILE A C 1
ATOM 1456 O O . ILE A 1 193 ? 0.967 4.003 2.205 1.00 94.81 193 ILE A O 1
ATOM 1460 N N . ASP A 1 194 ? 1.058 3.686 -0.007 1.00 94.94 194 ASP A N 1
ATOM 1461 C CA . ASP A 1 194 ? 0.145 4.767 -0.361 1.00 94.94 194 ASP A CA 1
ATOM 1462 C C . ASP A 1 194 ? -1.278 4.387 0.075 1.00 94.94 194 ASP A C 1
ATOM 1464 O O . ASP A 1 194 ? -1.879 3.421 -0.411 1.00 94.94 194 ASP A O 1
ATOM 1468 N N . GLY A 1 195 ? -1.841 5.139 1.019 1.00 95.06 195 GLY A N 1
ATOM 1469 C CA . GLY A 1 195 ? -3.164 4.875 1.566 1.00 95.06 195 GLY A CA 1
ATOM 1470 C C . GLY A 1 195 ? -4.272 4.995 0.519 1.00 95.06 195 GLY A C 1
ATOM 1471 O O . GLY A 1 195 ? -5.242 4.241 0.580 1.00 95.06 195 GLY A O 1
ATOM 1472 N N . VAL A 1 196 ? -4.124 5.861 -0.489 1.00 95.75 196 VAL A N 1
ATOM 1473 C CA . VAL A 1 196 ? -5.051 5.971 -1.627 1.00 95.75 196 VAL A CA 1
ATOM 1474 C C . VAL A 1 196 ? -5.074 4.693 -2.472 1.00 95.75 196 VAL A C 1
ATOM 1476 O O . VAL A 1 196 ? -6.077 4.392 -3.117 1.00 95.75 196 VAL A O 1
ATOM 1479 N N . CYS A 1 197 ? -4.016 3.877 -2.429 1.00 96.56 197 CYS A N 1
ATOM 1480 C CA . CYS A 1 197 ? -3.966 2.585 -3.115 1.00 96.56 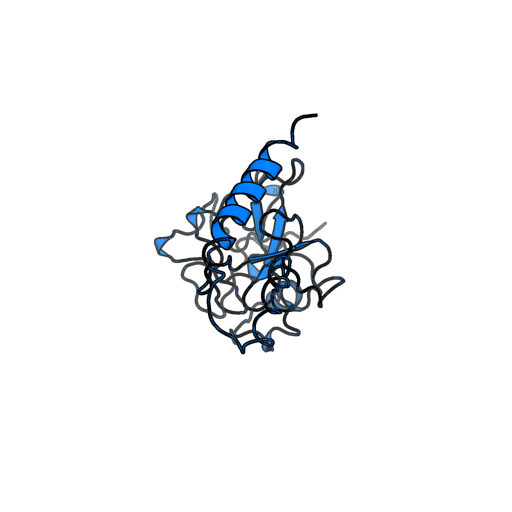197 CYS A CA 1
ATOM 1481 C C . CYS A 1 197 ? -4.656 1.456 -2.332 1.00 96.56 197 CYS A C 1
ATOM 1483 O O . CYS A 1 197 ? -4.729 0.318 -2.819 1.00 96.56 197 CYS A O 1
ATOM 1485 N N . MET A 1 198 ? -5.215 1.758 -1.155 1.00 97.19 198 MET A N 1
ATOM 1486 C CA . MET A 1 198 ? -5.905 0.806 -0.293 1.00 97.19 198 MET A CA 1
ATOM 1487 C C . MET A 1 198 ? -7.351 1.203 0.010 1.00 97.19 198 MET A C 1
ATOM 1489 O O . MET A 1 198 ? -7.672 2.362 0.253 1.00 97.19 198 MET A O 1
ATOM 1493 N N . THR A 1 199 ? -8.214 0.196 0.093 1.00 97.81 199 THR A N 1
ATOM 1494 C CA . THR A 1 199 ? -9.509 0.277 0.771 1.00 97.81 199 THR A CA 1
ATOM 1495 C C . THR A 1 199 ? -9.308 -0.088 2.249 1.00 97.81 199 THR A C 1
ATOM 1497 O O . THR A 1 199 ? -8.701 -1.133 2.530 1.00 97.81 199 THR A O 1
ATOM 1500 N N . PRO A 1 200 ? -9.800 0.725 3.204 1.00 97.00 200 PRO A N 1
ATOM 1501 C CA . PRO A 1 200 ? -9.617 0.460 4.627 1.00 97.00 200 PRO A CA 1
ATOM 1502 C C . PRO A 1 200 ? -10.434 -0.753 5.119 1.00 97.00 200 PRO A C 1
ATOM 1504 O O . PRO A 1 200 ? -11.444 -1.130 4.508 1.00 97.00 200 PRO A O 1
ATOM 1507 N N . PRO A 1 201 ? -10.060 -1.345 6.267 1.00 97.44 201 PRO A N 1
ATOM 1508 C CA . PRO A 1 201 ? -10.946 -2.206 7.045 1.00 97.44 201 PRO A CA 1
ATOM 1509 C C . PRO A 1 201 ? -12.309 -1.531 7.250 1.00 97.44 201 PRO A C 1
ATOM 1511 O O . PRO A 1 201 ? -12.384 -0.330 7.506 1.00 97.44 201 PRO A O 1
ATOM 1514 N N . GLY A 1 202 ? -13.384 -2.293 7.063 1.00 96.25 202 GLY A N 1
ATOM 1515 C CA . GLY A 1 202 ? -14.762 -1.801 7.109 1.00 96.25 202 GLY A CA 1
ATOM 1516 C C . GLY A 1 202 ? -15.210 -0.930 5.927 1.00 96.25 202 GLY A C 1
ATOM 1517 O O . GLY A 1 202 ? -16.397 -0.640 5.846 1.00 96.25 202 GLY A O 1
ATOM 1518 N N . GLY A 1 203 ? -14.311 -0.524 5.020 1.00 95.12 203 GLY A N 1
ATOM 1519 C CA . GLY A 1 203 ? -14.654 0.277 3.838 1.00 95.12 203 GLY A CA 1
ATOM 1520 C C . GLY A 1 203 ? -15.232 -0.545 2.685 1.00 95.12 203 GLY A C 1
ATOM 1521 O O . GLY A 1 203 ? -14.846 -1.696 2.462 1.00 95.12 203 GLY A O 1
ATOM 1522 N N . GLU A 1 204 ? -16.120 0.051 1.903 1.00 95.69 204 GLU A N 1
ATOM 1523 C CA . GLU A 1 204 ? -16.707 -0.602 0.729 1.00 95.69 204 GLU A CA 1
ATOM 1524 C C . GLU A 1 204 ? -15.739 -0.587 -0.467 1.00 95.69 204 GLU A C 1
ATOM 1526 O O . GLU A 1 204 ? -14.882 0.290 -0.603 1.00 95.69 204 GLU A O 1
ATOM 1531 N N . LEU A 1 205 ? -15.854 -1.558 -1.381 1.00 94.50 205 LEU A N 1
ATOM 1532 C CA . LEU A 1 205 ? -15.049 -1.528 -2.609 1.00 94.50 205 LEU A CA 1
ATOM 1533 C C . LEU A 1 205 ? -15.421 -0.307 -3.463 1.00 94.50 205 LEU 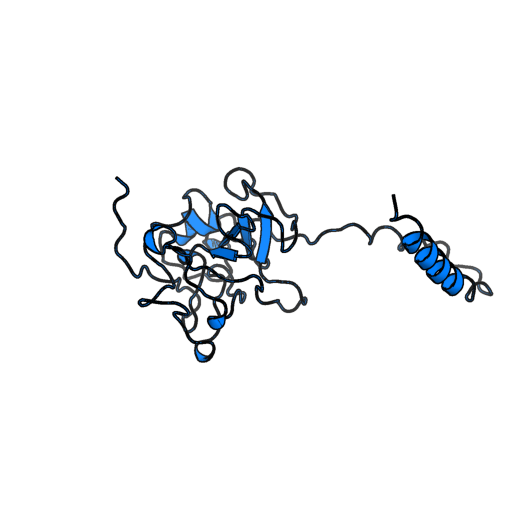A C 1
ATOM 1535 O O . LEU A 1 205 ? -16.575 -0.124 -3.842 1.00 94.50 205 LEU A O 1
ATOM 1539 N N . GLY A 1 206 ? -14.415 0.490 -3.815 1.00 92.00 206 GLY A N 1
ATOM 1540 C CA . GLY A 1 206 ? -14.577 1.789 -4.479 1.00 92.00 206 GLY A CA 1
ATOM 1541 C C . GLY A 1 206 ? -14.214 2.948 -3.556 1.00 92.00 206 GLY A C 1
ATOM 1542 O O . GLY A 1 206 ? -13.834 4.014 -4.032 1.00 92.00 206 GLY A O 1
ATOM 1543 N N . GLU A 1 207 ? -14.223 2.707 -2.246 1.00 94.81 207 GLU A N 1
ATOM 1544 C CA . GLU A 1 207 ? -13.636 3.611 -1.271 1.00 94.81 207 GLU A CA 1
ATOM 1545 C C . GLU A 1 207 ? -12.131 3.359 -1.165 1.00 94.81 207 GLU A C 1
ATOM 1547 O O . GLU A 1 207 ? -11.651 2.219 -1.170 1.00 94.81 207 GLU A O 1
ATOM 1552 N N . VAL A 1 208 ? -11.387 4.451 -1.048 1.00 95.38 208 VAL A N 1
ATOM 1553 C CA . VAL A 1 208 ? -9.972 4.445 -0.679 1.00 95.38 208 VAL A CA 1
ATOM 1554 C C . VAL A 1 208 ? -9.831 5.032 0.718 1.00 95.38 208 VAL A C 1
ATOM 1556 O O . VAL A 1 208 ? -10.768 5.651 1.230 1.00 95.38 208 VAL A O 1
ATOM 1559 N N . CYS A 1 209 ? -8.674 4.879 1.354 1.00 94.06 209 CYS A N 1
ATOM 1560 C CA . CYS A 1 209 ? -8.456 5.555 2.623 1.00 94.06 209 CYS A CA 1
ATOM 1561 C C . CYS A 1 209 ? -8.508 7.081 2.449 1.00 94.06 209 CYS A C 1
ATOM 1563 O O . CYS A 1 209 ? -7.693 7.635 1.704 1.00 94.06 209 CYS A O 1
ATOM 1565 N N . PRO A 1 210 ? -9.419 7.780 3.147 1.00 90.50 210 PRO A N 1
ATOM 1566 C CA . PRO A 1 210 ? -9.527 9.225 3.037 1.00 90.50 210 PRO A CA 1
ATOM 1567 C C . PRO A 1 210 ? -8.349 9.915 3.740 1.00 90.50 210 PRO A C 1
ATOM 1569 O O . PRO A 1 210 ? -7.759 9.340 4.666 1.00 90.50 210 PRO A O 1
ATOM 1572 N N . PRO A 1 211 ? -8.013 11.154 3.343 1.00 89.62 211 PRO A N 1
ATOM 1573 C CA . PRO A 1 211 ? -7.030 11.956 4.060 1.00 89.62 211 PRO A CA 1
ATOM 1574 C C . PRO A 1 211 ? -7.522 12.232 5.486 1.00 89.62 211 PRO A C 1
ATOM 1576 O O . PRO A 1 211 ? -8.670 12.627 5.690 1.00 89.62 211 PRO A O 1
ATOM 1579 N N . SER A 1 212 ? -6.657 12.023 6.479 1.00 85.75 212 SER A N 1
ATOM 1580 C CA . SER A 1 212 ? -6.949 12.329 7.890 1.00 85.75 212 SER A CA 1
ATOM 1581 C C . SER A 1 212 ? -6.366 13.675 8.331 1.00 85.75 212 SER A C 1
ATOM 1583 O O . SER A 1 212 ? -6.719 14.195 9.390 1.00 85.75 212 SER A O 1
ATOM 1585 N N . GLN A 1 213 ? -5.507 14.266 7.500 1.00 82.69 213 GLN A N 1
ATOM 1586 C CA . GLN A 1 213 ? -4.932 15.591 7.683 1.00 82.69 213 GLN A CA 1
ATOM 1587 C C . GLN A 1 213 ? -5.043 16.417 6.396 1.00 82.69 213 GLN A C 1
ATOM 1589 O O . GLN A 1 213 ? -5.093 15.854 5.299 1.00 82.69 213 GLN A O 1
ATOM 1594 N N . PRO A 1 214 ? -5.092 17.758 6.502 1.00 76.69 214 PRO A N 1
ATOM 1595 C CA . PRO A 1 214 ? -5.016 18.617 5.330 1.00 76.69 214 PRO A CA 1
ATOM 1596 C C . PRO A 1 214 ? -3.702 18.382 4.582 1.00 76.69 214 PRO A C 1
ATOM 1598 O O . PRO A 1 214 ? -2.691 18.019 5.182 1.00 76.69 214 PRO A O 1
ATOM 1601 N N . ALA A 1 215 ? -3.710 18.633 3.271 1.00 69.94 215 ALA A N 1
ATOM 1602 C CA . ALA A 1 215 ? -2.473 18.672 2.502 1.00 69.94 215 ALA A CA 1
ATOM 1603 C C . ALA A 1 215 ? -1.525 19.686 3.150 1.00 69.94 215 ALA A C 1
ATOM 1605 O O . ALA A 1 215 ? -1.843 20.876 3.220 1.00 69.94 215 ALA A O 1
ATOM 1606 N N . ILE A 1 216 ? -0.373 19.225 3.630 1.00 64.94 216 ILE A N 1
ATOM 1607 C CA . ILE A 1 216 ? 0.689 20.142 4.025 1.00 64.94 216 ILE A CA 1
ATOM 1608 C C . ILE A 1 216 ? 1.211 20.748 2.724 1.00 64.94 216 ILE A C 1
ATOM 1610 O O . ILE A 1 216 ? 1.667 20.023 1.841 1.00 64.94 216 ILE A O 1
ATOM 1614 N N . ALA A 1 217 ? 1.095 22.071 2.582 1.00 52.03 217 ALA A N 1
ATOM 1615 C CA . ALA A 1 217 ? 1.716 22.783 1.476 1.00 52.03 217 ALA A CA 1
ATOM 1616 C C . ALA A 1 217 ? 3.220 22.497 1.532 1.00 52.03 217 ALA A C 1
ATOM 1618 O O . ALA A 1 217 ? 3.896 22.912 2.473 1.00 52.03 217 ALA A O 1
ATOM 1619 N N . THR A 1 218 ? 3.725 21.738 0.564 1.00 50.66 218 THR A N 1
ATOM 1620 C CA . THR A 1 218 ? 5.161 21.545 0.381 1.00 50.66 218 THR A CA 1
ATOM 1621 C C . THR A 1 218 ? 5.773 22.919 0.127 1.00 50.66 218 THR A C 1
ATOM 1623 O O . THR A 1 218 ? 5.444 23.552 -0.879 1.00 50.66 218 THR A O 1
ATOM 1626 N N . VAL A 1 219 ? 6.572 23.400 1.082 1.00 34.31 219 VAL A N 1
ATOM 1627 C CA . VAL A 1 219 ? 7.375 24.626 0.955 1.00 34.31 219 VAL A CA 1
ATOM 1628 C C . VAL A 1 219 ? 8.536 24.372 0.007 1.00 34.31 219 VAL A C 1
ATOM 1630 O O . VAL A 1 219 ? 9.147 23.286 0.131 1.00 34.31 219 VAL A O 1
#